Protein AF-A0A368FUB8-F1 (afdb_monomer_lite)

Organism: Ancylostoma caninum (NCBI:txid29170)

Foldseek 3Di:
DPPDDDPDDDDDPDCPDLQVQLLQQLLVCVVVVNDDPVLLVLCVLVADPPDPSNPGRLSVQWDADPVRQIAGPDCDPDSSNSSSVSSSVRRPCCLPPPPADNVDRQWDAPDPDPDPDPDDPDDDPQDDPPDPDRPDDPLVVVFDPVTPDPVRPDHDPCQPVVQVQCPPPVNCVVVVPDPPDDRDGDDD

pLDDT: mean 78.31, std 20.11, range [29.14, 98.0]

Sequence (188 aa):
MSYVNLAGVAIGNGEMSEIQQINSAVSLLYFRGEHGKSDFDALSKCCNSTSPQAYCDFVSYITLDVAGNAWPKVNDNSIAGQCGNLVVQQGFNDVWGTANDVYNTFQDCYSTAPDGTRSRRKRSVDMPPLMNTKPFVDQAKTINYQSTDGNGGFACFNGDATEAYLNLASVRKAIHIPDNFTHWSDCK

Radius of gyration: 24.44 Å; chains: 1; bounding box: 62×35×78 Å

Structure (mmCIF, N/CA/C/O backbone):
data_AF-A0A368FUB8-F1
#
_entry.id   AF-A0A368FUB8-F1
#
loop_
_atom_site.group_PDB
_atom_site.id
_atom_site.type_symbol
_atom_site.label_atom_id
_atom_site.label_alt_id
_atom_site.label_comp_id
_atom_site.label_asym_id
_atom_site.label_entity_id
_atom_site.label_seq_id
_atom_site.pdbx_PDB_ins_code
_atom_site.Cartn_x
_atom_site.Cartn_y
_atom_site.Cartn_z
_atom_site.occupancy
_atom_site.B_iso_or_equiv
_atom_site.auth_seq_id
_atom_site.auth_comp_id
_atom_site.auth_asym_id
_atom_site.auth_atom_id
_atom_site.pdbx_PDB_model_num
ATOM 1 N N . MET A 1 1 ? -42.307 -2.498 -3.760 1.00 49.19 1 MET A N 1
ATOM 2 C CA . MET A 1 1 ? -41.399 -1.945 -2.735 1.00 49.19 1 MET A CA 1
ATOM 3 C C . MET A 1 1 ? -40.001 -1.966 -3.327 1.00 49.19 1 MET A C 1
ATOM 5 O O . MET A 1 1 ? -39.541 -3.039 -3.687 1.00 49.19 1 MET A O 1
ATOM 9 N N . SER A 1 2 ? -39.378 -0.803 -3.535 1.00 63.78 2 SER A N 1
ATOM 10 C CA . SER A 1 2 ? -37.934 -0.754 -3.786 1.00 63.78 2 SER A CA 1
ATOM 11 C C . SER A 1 2 ? -37.266 -0.954 -2.430 1.00 63.78 2 SER A C 1
ATOM 13 O O . SER A 1 2 ? -37.430 -0.115 -1.548 1.00 63.78 2 SER A O 1
ATOM 15 N N . TYR A 1 3 ? -36.640 -2.109 -2.218 1.00 80.81 3 TYR A N 1
ATOM 16 C CA . TYR A 1 3 ? -36.143 -2.514 -0.899 1.00 80.81 3 TYR A CA 1
ATOM 17 C C . TYR A 1 3 ? -34.823 -1.833 -0.503 1.00 80.81 3 TYR A C 1
ATOM 19 O O . TYR A 1 3 ? -34.398 -1.974 0.639 1.00 80.81 3 TYR A O 1
ATOM 27 N N . VAL A 1 4 ? -34.190 -1.068 -1.401 1.00 88.75 4 VAL A N 1
ATOM 28 C CA . VAL A 1 4 ? -32.948 -0.332 -1.119 1.00 88.75 4 VAL A CA 1
ATOM 29 C C . VAL A 1 4 ? -32.963 1.019 -1.840 1.00 88.75 4 VAL A C 1
ATOM 31 O O . VAL A 1 4 ? -33.175 1.080 -3.049 1.00 88.75 4 VAL A O 1
ATOM 34 N N . ASN A 1 5 ? -32.714 2.101 -1.096 1.00 92.62 5 ASN A N 1
ATOM 35 C CA . ASN A 1 5 ? -32.559 3.462 -1.622 1.00 92.62 5 ASN A CA 1
ATOM 36 C C . ASN A 1 5 ? -31.073 3.861 -1.634 1.00 92.62 5 ASN A C 1
ATOM 38 O O . ASN A 1 5 ? -30.621 4.623 -0.779 1.00 92.62 5 ASN A O 1
ATOM 42 N N . LEU A 1 6 ? -30.293 3.277 -2.548 1.00 94.06 6 LEU A N 1
ATOM 43 C CA . LEU A 1 6 ? -28.852 3.526 -2.639 1.00 94.06 6 LEU A CA 1
ATOM 44 C C . LEU A 1 6 ? -28.580 4.934 -3.190 1.00 94.06 6 LEU A C 1
ATOM 46 O O . LEU A 1 6 ? -28.937 5.230 -4.326 1.00 94.06 6 LEU A O 1
ATOM 50 N N . ALA A 1 7 ? -27.911 5.774 -2.396 1.00 95.81 7 ALA A N 1
ATOM 51 C CA . ALA A 1 7 ? -27.561 7.148 -2.769 1.00 95.81 7 ALA A CA 1
ATOM 52 C C . ALA A 1 7 ? -26.090 7.324 -3.197 1.00 95.81 7 ALA A C 1
ATOM 54 O O . ALA A 1 7 ? -25.747 8.340 -3.795 1.00 95.81 7 ALA A O 1
ATOM 55 N N . GLY A 1 8 ? -25.217 6.356 -2.900 1.00 95.75 8 GLY A N 1
ATOM 56 C CA . GLY A 1 8 ? -23.799 6.413 -3.257 1.00 95.75 8 GLY A CA 1
ATOM 57 C C . GLY A 1 8 ? -22.931 5.423 -2.482 1.00 95.75 8 GLY A C 1
ATOM 58 O O . GLY A 1 8 ? -23.421 4.707 -1.608 1.00 95.75 8 GLY A O 1
ATOM 59 N N . VAL A 1 9 ? -21.639 5.402 -2.819 1.00 96.69 9 VAL A N 1
ATOM 60 C CA . VAL A 1 9 ? -20.594 4.588 -2.179 1.00 96.69 9 VAL A CA 1
ATOM 61 C C . VAL A 1 9 ? -19.299 5.397 -2.081 1.00 96.69 9 VAL A C 1
ATOM 63 O O . VAL A 1 9 ? -18.982 6.170 -2.985 1.00 96.69 9 VAL A O 1
ATOM 66 N N . ALA A 1 10 ? -18.561 5.225 -0.986 1.00 95.56 10 ALA A N 1
ATOM 67 C CA . ALA A 1 10 ? -17.238 5.803 -0.781 1.00 95.56 10 ALA A CA 1
ATOM 68 C C . ALA A 1 10 ? -16.258 4.690 -0.401 1.00 95.56 10 ALA A C 1
ATOM 70 O O . ALA A 1 10 ? -16.589 3.826 0.410 1.00 95.56 10 ALA A O 1
ATOM 71 N N . ILE A 1 11 ? -15.067 4.723 -0.995 1.00 93.25 11 ILE A N 1
ATOM 72 C CA . ILE A 1 11 ? -13.993 3.758 -0.758 1.00 93.25 11 ILE A CA 1
ATOM 73 C C . ILE A 1 11 ? -12.738 4.573 -0.439 1.00 93.25 11 ILE A C 1
ATOM 75 O O . ILE A 1 11 ? -12.230 5.288 -1.300 1.00 93.25 11 ILE A O 1
ATOM 79 N N . GLY A 1 12 ? -12.281 4.527 0.812 1.00 89.81 12 GLY A N 1
ATOM 80 C CA . GLY A 1 12 ? -11.049 5.192 1.244 1.00 89.81 12 GLY A CA 1
ATOM 81 C C . GLY A 1 12 ? -9.859 4.258 1.067 1.00 89.81 12 GLY A C 1
ATOM 82 O O . GLY A 1 12 ? -9.939 3.122 1.521 1.00 89.81 12 GLY A O 1
ATOM 83 N N . ASN A 1 13 ? -8.797 4.722 0.398 1.00 85.94 13 ASN A N 1
ATOM 84 C CA . ASN A 1 13 ? -7.559 3.962 0.154 1.00 85.94 13 ASN A CA 1
ATOM 85 C C . ASN A 1 13 ? -7.804 2.504 -0.290 1.00 85.94 13 ASN A C 1
ATOM 87 O O . ASN A 1 13 ? -7.112 1.594 0.152 1.00 85.94 13 ASN A O 1
ATOM 91 N N . GLY A 1 14 ? -8.833 2.275 -1.110 1.00 90.31 14 GLY A N 1
ATOM 92 C CA . GLY A 1 14 ? -9.222 0.927 -1.505 1.00 90.31 14 GLY A CA 1
ATOM 93 C C . GLY A 1 14 ? -8.352 0.367 -2.617 1.00 90.31 14 GLY A C 1
ATOM 94 O O . GLY A 1 14 ? -7.975 1.087 -3.543 1.00 90.31 14 GLY A O 1
ATOM 95 N N . GLU A 1 15 ? -8.134 -0.941 -2.555 1.00 90.50 15 GLU A N 1
ATOM 96 C CA . GLU A 1 15 ? -7.560 -1.727 -3.640 1.00 90.50 15 GLU A CA 1
ATOM 97 C C . GLU A 1 15 ? -8.549 -1.786 -4.816 1.00 90.50 15 GLU A C 1
ATOM 99 O O . GLU A 1 15 ? -9.482 -2.591 -4.832 1.00 90.50 15 GLU A O 1
ATOM 104 N N . MET A 1 16 ? -8.394 -0.883 -5.786 1.00 93.00 16 MET A N 1
ATOM 105 C CA . MET A 1 16 ? -9.252 -0.834 -6.980 1.00 93.00 16 MET A CA 1
ATOM 106 C C . MET A 1 16 ? -8.661 -1.627 -8.150 1.00 93.00 16 MET A C 1
ATOM 108 O O . MET A 1 16 ? -9.394 -2.049 -9.047 1.00 93.00 16 MET A O 1
ATOM 112 N N . SER A 1 17 ? -7.335 -1.770 -8.178 1.00 93.12 17 SER A N 1
ATOM 113 C CA . SER A 1 17 ? -6.584 -2.456 -9.223 1.00 93.12 17 SER A CA 1
ATOM 114 C C . SER A 1 17 ? -5.153 -2.687 -8.750 1.00 93.12 17 SER A C 1
ATOM 116 O O . SER A 1 17 ? -4.336 -1.766 -8.790 1.00 93.12 17 SER A O 1
ATOM 118 N N . GLU A 1 18 ? -4.844 -3.937 -8.412 1.00 92.44 18 GLU A N 1
ATOM 119 C CA . GLU A 1 18 ? -3.529 -4.348 -7.894 1.00 92.44 18 GLU A CA 1
ATOM 120 C C . GLU A 1 18 ? -2.403 -3.994 -8.873 1.00 92.44 18 GLU A C 1
ATOM 122 O O . GLU A 1 18 ? -1.334 -3.510 -8.516 1.00 92.44 18 GLU A O 1
ATOM 127 N N . ILE A 1 19 ? -2.687 -4.137 -10.167 1.00 92.56 19 ILE A N 1
ATOM 128 C CA . ILE A 1 19 ? -1.783 -3.733 -11.239 1.00 92.56 19 ILE A CA 1
ATOM 129 C C . ILE A 1 19 ? -1.480 -2.228 -11.150 1.00 92.56 19 ILE A C 1
ATOM 131 O O . ILE A 1 19 ? -0.322 -1.819 -11.199 1.00 92.56 19 ILE A O 1
ATOM 135 N N . GLN A 1 20 ? -2.499 -1.378 -11.006 1.00 93.31 20 GLN A N 1
ATOM 136 C CA . GLN A 1 20 ? -2.275 0.068 -10.902 1.00 93.31 20 GLN A CA 1
ATOM 137 C C . GLN A 1 20 ? -1.599 0.451 -9.585 1.00 93.31 20 GLN A C 1
ATOM 139 O O . GLN A 1 20 ? -0.762 1.357 -9.595 1.00 93.31 20 GLN A O 1
ATOM 144 N N . GLN A 1 21 ? -1.900 -0.257 -8.493 1.00 93.56 21 GLN A N 1
ATOM 145 C CA . GLN A 1 21 ? -1.201 -0.107 -7.223 1.00 93.56 21 GLN A CA 1
ATOM 146 C C . GLN A 1 21 ? 0.300 -0.336 -7.404 1.00 93.56 21 GLN A C 1
ATOM 148 O O . GLN A 1 21 ? 1.077 0.591 -7.168 1.00 93.56 21 GLN A O 1
ATOM 153 N N . ILE A 1 22 ? 0.700 -1.491 -7.944 1.00 94.81 22 ILE A N 1
ATOM 154 C CA . ILE A 1 22 ? 2.109 -1.835 -8.181 1.00 94.81 22 ILE A CA 1
ATOM 155 C C . ILE A 1 22 ? 2.786 -0.821 -9.109 1.00 94.81 22 ILE A C 1
ATOM 157 O O . ILE A 1 22 ? 3.893 -0.360 -8.827 1.00 94.81 22 ILE A O 1
ATOM 161 N N . ASN A 1 23 ? 2.121 -0.421 -10.200 1.00 94.12 23 ASN A N 1
ATOM 162 C CA . ASN A 1 23 ? 2.687 0.560 -11.129 1.00 94.12 23 ASN A CA 1
ATOM 163 C C . ASN A 1 23 ? 2.980 1.901 -10.441 1.00 94.12 23 ASN A C 1
ATOM 165 O O . ASN A 1 23 ? 4.017 2.523 -10.672 1.00 94.12 23 ASN A O 1
ATOM 169 N N . SER A 1 24 ? 2.046 2.355 -9.602 1.00 93.12 24 SER A N 1
ATOM 170 C CA . SER A 1 24 ? 2.165 3.623 -8.883 1.00 93.12 24 SER A CA 1
ATOM 171 C C . SER A 1 24 ? 3.196 3.559 -7.753 1.00 93.12 24 SER A C 1
ATOM 173 O O . SER A 1 24 ? 3.918 4.537 -7.542 1.00 93.12 24 SER A O 1
ATOM 175 N N . ALA A 1 25 ? 3.322 2.407 -7.086 1.00 92.88 25 ALA A N 1
ATOM 176 C CA . ALA A 1 25 ? 4.222 2.191 -5.961 1.00 92.88 25 ALA A CA 1
ATOM 177 C C . ALA A 1 25 ? 5.692 2.428 -6.333 1.00 92.88 25 ALA A C 1
ATOM 179 O O . ALA A 1 25 ? 6.406 3.098 -5.592 1.00 92.88 25 ALA A O 1
ATOM 180 N N . VAL A 1 26 ? 6.114 1.995 -7.526 1.00 93.69 26 VAL A N 1
ATOM 181 C CA . VAL A 1 26 ? 7.475 2.221 -8.049 1.00 93.69 26 VAL A CA 1
ATOM 182 C C . VAL A 1 26 ? 7.889 3.694 -7.958 1.00 93.69 26 VAL A C 1
ATOM 184 O O . VAL A 1 26 ? 8.953 4.030 -7.437 1.00 93.69 26 VAL A O 1
ATOM 187 N N . SER A 1 27 ? 7.039 4.593 -8.458 1.00 92.38 27 SER A N 1
ATOM 188 C CA . SER A 1 27 ? 7.320 6.031 -8.418 1.00 92.38 27 SER A CA 1
ATOM 189 C C . SER A 1 27 ? 7.078 6.610 -7.028 1.00 92.38 27 SER A C 1
ATOM 191 O O . SER A 1 27 ? 7.825 7.482 -6.588 1.00 92.38 27 SER A O 1
ATOM 193 N N . LEU A 1 28 ? 6.048 6.129 -6.328 1.00 90.88 28 LEU A N 1
ATOM 194 C CA . LEU A 1 28 ? 5.695 6.585 -4.989 1.00 90.88 28 LEU A CA 1
ATOM 195 C C . LEU A 1 28 ? 6.862 6.421 -4.011 1.00 90.88 28 LEU A C 1
ATOM 197 O O . LEU A 1 28 ? 7.207 7.380 -3.324 1.00 90.88 28 LEU A O 1
ATOM 201 N N . LEU A 1 29 ? 7.482 5.240 -3.980 1.00 88.06 29 LEU A N 1
ATOM 202 C CA . LEU A 1 29 ? 8.599 4.934 -3.090 1.00 88.06 29 LEU A CA 1
ATOM 203 C C . LEU A 1 29 ? 9.831 5.787 -3.414 1.00 88.06 29 LEU A C 1
ATOM 205 O O . LEU A 1 29 ? 10.437 6.352 -2.507 1.00 88.06 29 LEU A O 1
ATOM 209 N N . TYR A 1 30 ? 10.154 5.995 -4.695 1.00 91.00 30 TYR A N 1
ATOM 210 C CA . TYR A 1 30 ? 11.239 6.903 -5.082 1.00 91.00 30 TYR A CA 1
ATOM 211 C C . TYR A 1 30 ? 10.979 8.352 -4.637 1.00 91.00 30 TYR A C 1
ATOM 213 O O . TYR A 1 30 ? 11.828 8.973 -4.000 1.00 91.00 30 TYR A O 1
ATOM 221 N N . PHE A 1 31 ? 9.794 8.905 -4.918 1.00 89.38 31 PHE A N 1
ATOM 222 C CA . PHE A 1 31 ? 9.487 10.299 -4.571 1.00 89.38 31 PHE A CA 1
ATOM 223 C C . PHE A 1 31 ? 9.256 10.530 -3.073 1.00 89.38 31 PHE A C 1
ATOM 225 O O . PHE A 1 31 ? 9.320 11.675 -2.625 1.00 89.38 31 PHE A O 1
ATOM 232 N N . ARG A 1 32 ? 9.022 9.468 -2.295 1.00 84.12 32 ARG A N 1
ATOM 233 C CA . ARG A 1 32 ? 9.018 9.505 -0.824 1.00 84.12 32 ARG A CA 1
ATOM 234 C C . ARG A 1 32 ? 10.407 9.334 -0.208 1.00 84.12 32 ARG A C 1
ATOM 236 O O . ARG A 1 32 ? 10.552 9.566 0.985 1.00 84.12 32 ARG A O 1
ATOM 243 N N . GLY A 1 33 ? 11.423 9.024 -1.014 1.00 81.44 33 GLY A N 1
ATOM 244 C CA . GLY A 1 33 ? 12.798 8.839 -0.553 1.00 81.44 33 GLY A CA 1
ATOM 245 C C . GLY A 1 33 ? 13.105 7.432 -0.043 1.00 81.44 33 GLY A C 1
ATOM 246 O O . GLY A 1 33 ? 14.169 7.239 0.535 1.00 81.44 33 GLY A O 1
ATOM 247 N N . GLU A 1 34 ? 12.217 6.465 -0.283 1.00 83.00 34 GLU A N 1
ATOM 248 C CA . GLU A 1 34 ? 12.429 5.064 0.094 1.00 83.00 34 GLU A CA 1
ATOM 249 C C . GLU A 1 34 ? 13.407 4.359 -0.838 1.00 83.00 34 GLU A C 1
ATOM 251 O O . GLU A 1 34 ? 14.226 3.555 -0.401 1.00 83.00 34 GLU A O 1
ATOM 256 N N . HIS A 1 35 ? 13.363 4.702 -2.126 1.00 85.56 35 HIS A N 1
ATOM 257 C CA . HIS A 1 35 ? 14.326 4.225 -3.114 1.00 85.56 35 HIS A CA 1
ATOM 258 C C . HIS A 1 35 ? 15.288 5.329 -3.520 1.00 85.56 35 HIS A C 1
ATOM 260 O O . HIS A 1 35 ? 14.908 6.487 -3.716 1.00 85.56 35 HIS A O 1
ATOM 266 N N . GLY A 1 36 ? 16.554 4.953 -3.693 1.00 85.88 36 GLY A N 1
ATOM 267 C CA . GLY A 1 36 ? 17.579 5.857 -4.174 1.00 85.88 36 GLY A CA 1
ATOM 268 C C . GLY A 1 36 ? 17.448 6.126 -5.670 1.00 85.88 36 GLY A C 1
ATOM 269 O O . GLY A 1 36 ? 16.794 5.404 -6.425 1.00 85.88 36 GLY A O 1
ATOM 270 N N . LYS A 1 37 ? 18.166 7.151 -6.140 1.00 89.69 37 LYS A N 1
ATOM 271 C CA . LYS A 1 37 ? 18.261 7.447 -7.575 1.00 89.69 37 LYS A CA 1
ATOM 272 C C . LYS A 1 37 ? 18.778 6.253 -8.385 1.00 89.69 37 LYS A C 1
ATOM 274 O O . LYS A 1 37 ? 18.303 6.045 -9.492 1.00 89.69 37 LYS A O 1
ATOM 279 N N . SER A 1 38 ? 19.722 5.476 -7.853 1.00 93.94 38 SER A N 1
ATOM 280 C CA . SER A 1 38 ? 20.243 4.279 -8.527 1.00 93.94 38 SER A CA 1
ATOM 281 C C . SER A 1 38 ? 19.172 3.213 -8.746 1.00 93.94 38 SER A C 1
ATOM 283 O O . SER A 1 38 ? 19.137 2.603 -9.812 1.00 93.94 38 SER A O 1
ATOM 285 N N . ASP A 1 39 ? 18.295 3.015 -7.761 1.00 91.31 39 ASP A N 1
ATOM 286 C CA . ASP A 1 39 ? 17.249 1.991 -7.803 1.00 91.31 39 ASP A CA 1
ATOM 287 C C . ASP A 1 39 ? 16.171 2.386 -8.809 1.00 91.31 39 ASP A C 1
ATOM 289 O O . ASP A 1 39 ? 15.755 1.572 -9.637 1.00 91.31 39 ASP A O 1
ATOM 293 N N . PHE A 1 40 ? 15.802 3.670 -8.809 1.00 92.56 40 PHE A N 1
ATOM 294 C CA . PHE A 1 40 ? 14.893 4.217 -9.803 1.00 92.56 40 PHE A CA 1
ATOM 295 C C . PHE A 1 40 ? 15.525 4.184 -11.201 1.00 92.56 40 PHE A C 1
ATOM 297 O O . PHE A 1 40 ? 14.933 3.640 -12.127 1.00 92.56 40 PHE A O 1
ATOM 304 N N . ASP A 1 41 ? 16.757 4.660 -11.389 1.00 93.56 41 ASP A N 1
ATOM 305 C CA . ASP A 1 41 ? 17.425 4.653 -12.698 1.00 93.56 41 ASP A CA 1
ATOM 306 C C . ASP A 1 41 ? 17.609 3.227 -13.261 1.00 93.56 41 ASP A C 1
ATOM 308 O O . ASP A 1 41 ? 17.634 3.052 -14.482 1.00 93.56 41 ASP A O 1
ATOM 312 N N . ALA A 1 42 ? 17.674 2.187 -12.420 1.00 94.00 42 ALA A N 1
ATOM 313 C CA . ALA A 1 42 ? 17.732 0.793 -12.872 1.00 94.00 42 ALA A CA 1
ATOM 314 C C . ALA A 1 42 ? 16.487 0.361 -13.673 1.00 94.00 42 ALA A C 1
ATOM 316 O O . ALA A 1 42 ? 16.586 -0.526 -14.527 1.00 94.00 42 ALA A O 1
ATOM 317 N N . LEU A 1 43 ? 15.339 1.009 -13.443 1.00 94.12 43 LEU A N 1
ATOM 318 C CA . LEU A 1 43 ? 14.088 0.805 -14.180 1.00 94.12 43 LEU A CA 1
ATOM 319 C C . LEU A 1 43 ? 14.014 1.603 -15.490 1.00 94.12 43 LEU A C 1
ATOM 321 O O . LEU A 1 43 ? 13.108 1.366 -16.288 1.00 94.12 43 LEU A O 1
ATOM 325 N N . SER A 1 44 ? 14.965 2.500 -15.772 1.00 91.94 44 SER A N 1
ATOM 326 C CA . SER A 1 44 ? 14.959 3.308 -17.005 1.00 91.94 44 SER A CA 1
ATOM 327 C C . SER A 1 44 ? 14.949 2.450 -18.273 1.00 91.94 44 SER A C 1
ATOM 329 O O . SER A 1 44 ? 14.218 2.742 -19.217 1.00 91.94 44 SER A O 1
ATOM 331 N N . LYS A 1 45 ? 15.674 1.323 -18.263 1.00 91.19 45 LYS A N 1
ATOM 332 C CA . LYS A 1 45 ? 15.695 0.328 -19.353 1.00 91.19 45 LYS A CA 1
ATOM 333 C C . LYS A 1 45 ? 14.349 -0.367 -19.587 1.00 91.19 45 LYS A C 1
ATOM 335 O O . LYS A 1 45 ? 14.159 -0.985 -20.629 1.00 91.19 45 LYS A O 1
ATOM 340 N N . CYS A 1 46 ? 13.448 -0.299 -18.610 1.00 92.44 46 CYS A N 1
ATOM 341 C CA . CYS A 1 46 ? 12.116 -0.895 -18.651 1.00 92.44 46 CYS A CA 1
ATOM 342 C C . CYS A 1 46 ? 11.074 0.061 -19.220 1.00 92.44 46 CYS A C 1
ATOM 344 O O . CYS A 1 46 ? 9.941 -0.348 -19.468 1.00 92.44 46 CYS A O 1
ATOM 346 N N . CYS A 1 47 ? 11.451 1.319 -19.446 1.00 90.44 47 CYS A N 1
ATOM 347 C CA . CYS A 1 47 ? 10.561 2.341 -19.944 1.00 90.44 47 CYS A CA 1
ATOM 348 C C . CYS A 1 47 ? 10.932 2.813 -21.350 1.00 90.44 47 CYS A C 1
ATOM 350 O O . CYS A 1 47 ? 12.098 2.952 -21.711 1.00 90.44 47 CYS A O 1
ATOM 352 N N . ASN A 1 48 ? 9.906 3.114 -22.143 1.00 83.62 48 ASN A N 1
ATOM 353 C CA . ASN A 1 48 ? 10.068 3.815 -23.405 1.00 83.62 48 ASN A CA 1
ATOM 354 C C . ASN A 1 48 ? 10.411 5.298 -23.152 1.00 83.62 48 ASN A C 1
ATOM 356 O O . ASN A 1 48 ? 9.724 5.981 -22.397 1.00 83.62 48 ASN A O 1
ATOM 360 N N . SER A 1 49 ? 11.415 5.826 -23.854 1.00 74.50 49 SER A N 1
ATOM 361 C CA . SER A 1 49 ? 11.892 7.215 -23.754 1.00 74.50 49 SER A CA 1
ATOM 362 C C . SER A 1 49 ? 10.882 8.294 -24.174 1.00 74.50 49 SER A C 1
ATOM 364 O O . SER A 1 49 ? 11.178 9.483 -24.074 1.00 74.50 49 SER A O 1
ATOM 366 N N . THR A 1 50 ? 9.691 7.911 -24.639 1.00 82.12 50 THR A N 1
ATOM 367 C CA . THR A 1 50 ? 8.649 8.850 -25.091 1.00 82.12 50 THR A CA 1
ATOM 368 C C . THR A 1 50 ? 7.901 9.521 -23.925 1.00 82.12 50 THR A C 1
ATOM 370 O O . THR A 1 50 ? 7.143 10.466 -24.135 1.00 82.12 50 THR A O 1
ATOM 373 N N . SER A 1 51 ? 8.077 9.060 -22.683 1.00 80.94 51 SER A N 1
ATOM 374 C CA . SER A 1 51 ? 7.439 9.647 -21.495 1.00 80.94 51 SER A CA 1
ATOM 375 C C . SER A 1 51 ? 8.399 9.688 -20.304 1.00 80.94 51 SER A C 1
ATOM 377 O O . SER A 1 51 ? 9.322 8.874 -20.241 1.00 80.94 51 SER A O 1
ATOM 379 N N . PRO A 1 52 ? 8.222 10.630 -19.354 1.00 88.25 52 PRO A N 1
ATOM 380 C CA . PRO A 1 52 ? 9.026 10.642 -18.138 1.00 88.25 52 PRO A CA 1
ATOM 381 C C . PRO A 1 52 ? 8.880 9.324 -17.380 1.00 88.25 52 PRO A C 1
ATOM 383 O O . PRO A 1 52 ? 7.785 8.765 -17.328 1.00 88.25 52 PRO A O 1
ATOM 386 N N . GLN A 1 53 ? 9.962 8.880 -16.733 1.00 89.56 53 GLN A N 1
ATOM 387 C CA . GLN A 1 53 ? 10.002 7.566 -16.091 1.00 89.56 53 GLN A CA 1
ATOM 388 C C . GLN A 1 53 ? 8.874 7.342 -15.059 1.00 89.56 53 GLN A C 1
ATOM 390 O O . GLN A 1 53 ? 8.377 6.235 -14.879 1.00 89.56 53 GLN A O 1
ATOM 395 N N . ALA A 1 54 ? 8.433 8.421 -14.410 1.00 87.81 54 ALA A N 1
ATOM 396 C CA . ALA A 1 54 ? 7.347 8.401 -13.433 1.00 87.81 54 ALA A CA 1
ATOM 397 C C . ALA A 1 54 ? 5.982 7.957 -14.002 1.00 87.81 54 ALA A C 1
ATOM 399 O O . ALA A 1 54 ? 5.089 7.605 -13.238 1.00 87.81 54 ALA A O 1
ATOM 400 N N . TYR A 1 55 ? 5.809 7.990 -15.326 1.00 87.38 55 TYR A N 1
ATOM 401 C CA . TYR A 1 55 ? 4.554 7.666 -16.013 1.00 87.38 55 TYR A CA 1
ATOM 402 C C . TYR A 1 55 ? 4.642 6.388 -16.852 1.00 87.38 55 TYR A C 1
ATOM 404 O O . TYR A 1 55 ? 3.778 6.140 -17.693 1.00 87.38 55 TYR A O 1
ATOM 412 N N . CYS A 1 56 ? 5.695 5.594 -16.673 1.00 90.19 56 CYS A N 1
ATOM 413 C CA . CYS A 1 56 ? 5.861 4.367 -17.436 1.00 90.19 56 CYS A CA 1
ATOM 414 C C . CYS A 1 56 ? 4.851 3.303 -17.026 1.00 90.19 56 CYS A C 1
ATOM 416 O O . CYS A 1 56 ? 4.407 3.225 -15.881 1.00 90.19 56 CYS A O 1
ATOM 418 N N . ASP A 1 57 ? 4.532 2.450 -17.991 1.00 91.50 57 ASP A N 1
ATOM 419 C CA . ASP A 1 57 ? 3.811 1.211 -17.754 1.00 91.50 57 ASP A CA 1
ATOM 420 C C . ASP A 1 57 ? 4.815 0.102 -17.399 1.00 91.50 57 ASP A C 1
ATOM 422 O O . ASP A 1 57 ? 5.365 -0.589 -18.266 1.00 91.50 57 ASP A O 1
ATOM 426 N N . PHE A 1 58 ? 5.067 -0.053 -16.101 1.00 91.62 58 PHE A N 1
ATOM 427 C CA . PHE A 1 58 ? 5.915 -1.106 -15.551 1.00 91.62 58 PHE A CA 1
ATOM 428 C C . PHE A 1 58 ? 5.194 -2.452 -15.443 1.00 91.62 58 PHE A C 1
ATOM 430 O O . PHE A 1 58 ? 5.832 -3.504 -15.359 1.00 91.62 58 PHE A O 1
ATOM 437 N N . VAL A 1 59 ? 3.863 -2.454 -15.478 1.00 89.56 59 VAL A N 1
ATOM 438 C CA . VAL A 1 59 ? 3.071 -3.666 -15.244 1.00 89.56 59 VAL A CA 1
ATOM 439 C C . VAL A 1 59 ? 3.034 -4.598 -16.444 1.00 89.56 59 VAL A C 1
ATOM 441 O O . VAL A 1 59 ? 2.731 -5.786 -16.318 1.00 89.56 59 VAL A O 1
ATOM 444 N N . SER A 1 60 ? 3.429 -4.100 -17.613 1.00 92.06 60 SER A N 1
ATOM 445 C CA . SER A 1 60 ? 3.661 -4.920 -18.799 1.00 92.06 60 SER A CA 1
ATOM 446 C C . SER A 1 60 ? 4.604 -6.115 -18.548 1.00 92.06 60 SER A C 1
ATOM 448 O O . SER A 1 60 ? 4.453 -7.136 -19.227 1.00 92.06 60 SER 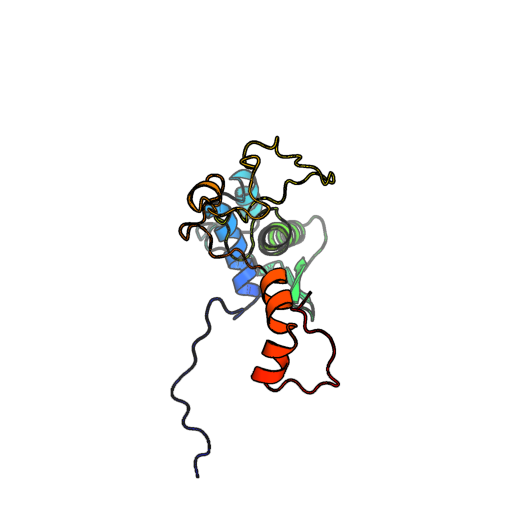A O 1
ATOM 450 N N . TYR A 1 61 ? 5.482 -6.056 -17.537 1.00 95.25 61 TYR A N 1
ATOM 451 C CA . TYR A 1 61 ? 6.458 -7.103 -17.203 1.00 95.25 61 TYR A CA 1
ATOM 452 C C . TYR A 1 61 ? 6.025 -8.101 -16.115 1.00 95.25 61 TYR A C 1
ATOM 454 O O . TYR A 1 61 ? 6.746 -9.074 -15.880 1.00 95.25 61 TYR A O 1
ATOM 462 N N . ILE A 1 62 ? 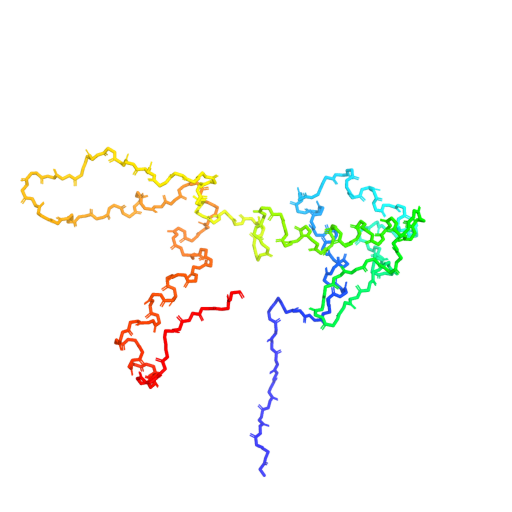4.872 -7.907 -15.467 1.00 96.19 62 ILE A N 1
ATOM 463 C CA . ILE A 1 62 ? 4.444 -8.721 -14.314 1.00 96.19 62 ILE A CA 1
ATOM 464 C C . ILE A 1 62 ? 3.086 -9.392 -14.536 1.00 96.19 62 ILE A C 1
ATOM 466 O O . ILE A 1 62 ? 2.256 -8.925 -15.313 1.00 96.19 62 ILE A O 1
ATOM 470 N N . THR A 1 63 ? 2.846 -10.493 -13.839 1.00 96.06 63 THR A N 1
ATOM 471 C CA . THR A 1 63 ? 1.540 -11.142 -13.712 1.00 96.06 63 THR A CA 1
ATOM 472 C C . THR A 1 63 ? 1.163 -11.227 -12.244 1.00 96.06 63 THR A C 1
ATOM 474 O O . THR A 1 63 ? 2.039 -11.241 -11.384 1.00 96.06 63 THR A O 1
ATOM 477 N N . LEU A 1 64 ? -0.132 -11.313 -11.969 1.00 95.56 64 LEU A N 1
ATOM 478 C CA . LEU A 1 64 ? -0.640 -11.593 -10.634 1.00 95.56 64 LEU A CA 1
ATOM 479 C C . LEU A 1 64 ? -1.075 -13.053 -10.557 1.00 95.56 64 LEU A C 1
ATOM 481 O O . LEU A 1 64 ? -1.609 -13.589 -11.534 1.00 95.56 64 LEU A O 1
ATOM 485 N N . ASP A 1 65 ? -0.824 -13.697 -9.424 1.00 94.44 65 ASP A N 1
ATOM 486 C CA . ASP A 1 65 ? -1.417 -14.999 -9.130 1.00 94.44 65 ASP A CA 1
ATOM 487 C C . ASP A 1 65 ? -2.854 -14.858 -8.595 1.00 94.44 65 ASP A C 1
ATOM 489 O O . ASP A 1 65 ? -3.412 -13.765 -8.490 1.00 94.44 65 ASP A O 1
ATOM 493 N N . VAL A 1 66 ? -3.485 -15.987 -8.267 1.00 92.88 66 VAL A N 1
ATOM 494 C CA . VAL A 1 66 ? -4.867 -16.019 -7.754 1.00 92.88 66 VAL A CA 1
ATOM 495 C C . VAL A 1 66 ? -5.037 -15.348 -6.388 1.00 92.88 66 VAL A C 1
ATOM 497 O O . VAL A 1 66 ? -6.164 -15.038 -6.013 1.00 92.88 66 VAL A O 1
ATOM 500 N N . ALA A 1 67 ? -3.947 -15.153 -5.647 1.00 90.19 67 ALA A N 1
ATOM 501 C CA . ALA A 1 67 ? -3.926 -14.466 -4.363 1.00 90.19 67 ALA A CA 1
ATOM 502 C C . ALA A 1 67 ? -3.539 -12.982 -4.504 1.00 90.19 67 ALA A C 1
ATOM 504 O O . ALA A 1 67 ? -3.515 -12.276 -3.502 1.00 90.19 67 ALA A O 1
ATOM 505 N N . GLY A 1 68 ? -3.267 -12.506 -5.725 1.00 89.06 68 GLY A N 1
ATOM 506 C CA . GLY A 1 68 ? -2.863 -11.129 -5.992 1.00 89.06 68 GLY A CA 1
ATOM 507 C C . GLY A 1 68 ? -1.360 -10.878 -5.868 1.00 89.06 68 GLY A C 1
ATOM 508 O O . GLY A 1 68 ? -0.941 -9.737 -6.017 1.00 89.06 68 GLY A O 1
ATOM 509 N N . ASN A 1 69 ? -0.525 -11.904 -5.652 1.00 93.38 69 ASN A N 1
ATOM 510 C CA . ASN A 1 69 ? 0.919 -11.679 -5.557 1.00 93.38 69 ASN A CA 1
ATOM 511 C C . ASN A 1 69 ? 1.527 -11.415 -6.933 1.00 93.38 69 ASN A C 1
ATOM 513 O O . ASN A 1 69 ? 1.202 -12.095 -7.914 1.00 93.38 69 ASN A O 1
ATOM 517 N N . ALA A 1 70 ? 2.460 -10.467 -6.981 1.00 95.50 70 ALA A N 1
ATOM 518 C CA . ALA A 1 70 ? 3.155 -10.090 -8.199 1.00 95.50 70 ALA A CA 1
ATOM 519 C C . ALA A 1 70 ? 4.311 -11.042 -8.535 1.00 95.50 70 ALA A C 1
ATOM 521 O O . ALA A 1 70 ? 5.184 -11.313 -7.713 1.00 95.50 70 ALA A O 1
ATOM 522 N N . TRP A 1 71 ? 4.359 -11.485 -9.790 1.00 96.50 71 TRP A N 1
ATOM 523 C CA . TRP A 1 71 ? 5.412 -12.341 -10.330 1.00 96.50 71 TRP A CA 1
ATOM 524 C C . TRP A 1 71 ? 5.934 -11.797 -11.663 1.00 96.50 71 TRP A C 1
ATOM 526 O O . TRP A 1 71 ? 5.146 -11.289 -12.466 1.00 96.50 71 TRP A O 1
ATOM 536 N N . PRO A 1 72 ? 7.236 -11.931 -11.972 1.00 96.81 72 PRO A N 1
ATOM 537 C CA . PRO A 1 72 ? 7.742 -11.623 -13.305 1.00 96.81 72 PRO A CA 1
ATOM 538 C C . PRO A 1 72 ? 7.058 -12.518 -14.348 1.00 96.81 72 PRO A C 1
ATOM 540 O O . PRO A 1 72 ? 6.984 -13.733 -14.165 1.00 96.81 72 PRO A O 1
ATOM 543 N N . LYS A 1 73 ? 6.600 -11.956 -15.476 1.00 95.75 73 LYS A N 1
ATOM 544 C CA . LYS A 1 73 ? 6.052 -12.765 -16.589 1.00 95.75 73 LYS A CA 1
ATOM 545 C C . LYS A 1 73 ? 7.085 -13.723 -17.175 1.00 95.75 73 LYS A C 1
ATOM 547 O O . LYS A 1 73 ? 6.737 -14.788 -17.675 1.00 95.75 73 LYS A O 1
ATOM 552 N N . VAL A 1 74 ? 8.347 -13.305 -17.157 1.00 96.06 74 VAL A N 1
ATOM 553 C CA . VAL A 1 74 ? 9.497 -14.068 -17.635 1.00 96.06 74 VAL A CA 1
ATOM 554 C C . VAL A 1 74 ? 10.556 -14.033 -16.543 1.00 96.06 74 VAL A C 1
ATOM 556 O O . VAL A 1 74 ? 10.805 -12.978 -15.966 1.00 96.06 74 VAL A O 1
ATOM 559 N N . ASN A 1 75 ? 11.178 -15.176 -16.264 1.00 90.88 75 ASN A N 1
ATOM 560 C CA . ASN A 1 75 ? 12.239 -15.294 -15.268 1.00 90.88 75 ASN A CA 1
ATOM 561 C C . ASN A 1 75 ? 13.536 -15.780 -15.929 1.00 90.88 75 ASN A C 1
ATOM 563 O O . ASN A 1 75 ? 13.938 -16.934 -15.791 1.00 90.88 75 ASN A O 1
ATOM 567 N N . ASP A 1 76 ? 14.140 -14.899 -16.725 1.00 94.12 76 ASP A N 1
ATOM 568 C CA . ASP A 1 76 ? 15.394 -15.126 -17.437 1.00 94.12 76 ASP A CA 1
ATOM 569 C C . ASP A 1 76 ? 16.276 -13.861 -17.426 1.00 94.12 76 ASP A C 1
ATOM 571 O O . ASP A 1 76 ? 15.943 -12.841 -16.819 1.00 94.12 76 ASP A O 1
ATOM 575 N N . ASN A 1 77 ? 17.415 -13.918 -18.120 1.00 93.50 77 ASN A N 1
ATOM 576 C CA . ASN A 1 77 ? 18.359 -12.801 -18.204 1.00 93.50 77 ASN A CA 1
ATOM 577 C C . ASN A 1 77 ? 17.988 -11.743 -19.263 1.00 93.50 77 ASN A C 1
ATOM 579 O O . ASN A 1 77 ? 18.785 -10.833 -19.503 1.00 93.50 77 ASN A O 1
ATOM 583 N N . SER A 1 78 ? 16.824 -11.843 -19.916 1.00 95.88 78 SER A N 1
ATOM 584 C CA . SER A 1 78 ? 16.376 -10.850 -20.899 1.00 95.88 78 SER A CA 1
ATOM 585 C C . SER A 1 78 ? 16.054 -9.508 -20.233 1.00 95.88 78 SER A C 1
ATOM 587 O O . SER A 1 78 ? 15.864 -9.423 -19.020 1.00 95.88 78 SER A O 1
ATOM 589 N N . ILE A 1 79 ? 15.941 -8.439 -21.029 1.00 93.56 79 ILE A N 1
ATOM 590 C CA . ILE A 1 79 ? 15.474 -7.139 -20.517 1.00 93.56 79 ILE A CA 1
ATOM 591 C C . ILE A 1 79 ? 14.092 -7.295 -19.870 1.00 93.56 79 ILE A C 1
ATOM 593 O O . ILE A 1 79 ? 13.872 -6.769 -18.786 1.00 93.56 79 ILE A O 1
ATOM 597 N N . ALA A 1 80 ? 13.19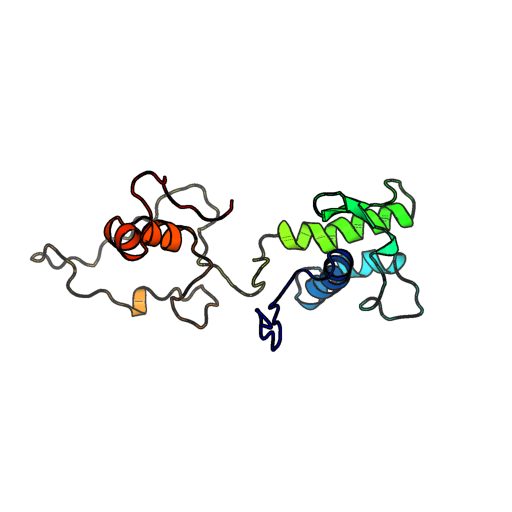5 -8.079 -20.478 1.00 94.44 80 ALA A N 1
ATOM 598 C CA . ALA A 1 80 ? 11.860 -8.317 -19.939 1.00 94.44 80 ALA A CA 1
ATOM 599 C C . ALA A 1 80 ? 11.897 -9.031 -18.577 1.00 94.44 80 ALA A C 1
ATOM 601 O O . ALA A 1 80 ? 11.189 -8.615 -17.662 1.00 94.44 80 ALA A O 1
ATOM 602 N N . GLY A 1 81 ? 12.752 -10.048 -18.418 1.00 96.12 81 GLY A N 1
ATOM 603 C CA . GLY A 1 81 ? 12.928 -10.747 -17.143 1.00 96.12 81 GLY A CA 1
ATOM 604 C C . GLY A 1 81 ? 13.551 -9.864 -16.063 1.00 96.12 81 GLY A C 1
ATOM 605 O O . GLY A 1 81 ? 13.074 -9.819 -14.930 1.00 96.12 81 GLY A O 1
ATOM 606 N N . GLN A 1 82 ? 14.565 -9.072 -16.417 1.00 96.06 82 GLN A N 1
ATOM 607 C CA . GLN A 1 82 ? 15.166 -8.099 -15.500 1.00 96.06 82 GLN A CA 1
ATOM 608 C C . GLN A 1 82 ? 14.153 -7.037 -15.052 1.00 96.06 82 GLN A C 1
ATOM 610 O O . GLN A 1 82 ? 14.115 -6.686 -13.876 1.00 96.06 82 GLN A O 1
ATOM 615 N N . CYS A 1 83 ? 13.328 -6.540 -15.973 1.00 95.94 83 CYS A N 1
ATOM 616 C CA . CYS A 1 83 ? 12.286 -5.567 -15.670 1.00 95.94 83 CYS A CA 1
ATOM 617 C C . CYS A 1 83 ? 11.188 -6.156 -14.790 1.00 95.94 83 CYS A C 1
ATOM 619 O O . CYS A 1 83 ? 10.828 -5.534 -13.799 1.00 95.94 83 CYS A O 1
ATOM 621 N N . GLY A 1 84 ? 10.722 -7.375 -15.072 1.00 96.75 84 GLY A N 1
ATOM 622 C CA . GLY A 1 84 ? 9.746 -8.050 -14.217 1.00 96.75 84 GLY A CA 1
ATOM 623 C C . GLY A 1 84 ? 10.250 -8.209 -12.782 1.00 96.75 84 GLY A C 1
ATOM 624 O O . GLY A 1 84 ? 9.531 -7.882 -11.845 1.00 96.75 84 GLY A O 1
ATOM 625 N N . ASN A 1 85 ? 11.510 -8.617 -12.606 1.00 96.88 85 ASN A N 1
ATOM 626 C CA . ASN A 1 85 ? 12.123 -8.738 -11.281 1.00 96.88 85 ASN A CA 1
ATOM 627 C C . ASN A 1 85 ? 12.231 -7.391 -10.548 1.00 96.88 85 ASN A C 1
ATOM 629 O O . ASN A 1 85 ? 11.883 -7.310 -9.373 1.00 96.88 85 ASN A O 1
ATOM 633 N N . LEU A 1 86 ? 12.676 -6.329 -11.230 1.00 96.06 86 LEU A N 1
ATOM 634 C CA . LEU A 1 86 ? 12.777 -4.996 -10.625 1.00 96.06 86 LEU A CA 1
ATOM 635 C C . LEU A 1 86 ? 11.410 -4.441 -10.217 1.00 96.06 86 LEU A C 1
ATOM 637 O O . LEU A 1 86 ? 11.297 -3.847 -9.152 1.00 96.06 86 LEU A O 1
ATOM 641 N N . VAL A 1 87 ? 10.381 -4.641 -11.041 1.00 95.88 87 VAL A N 1
ATOM 642 C CA . VAL A 1 87 ? 9.026 -4.140 -10.769 1.00 95.88 87 VAL A CA 1
ATOM 643 C C . VAL A 1 87 ? 8.367 -4.910 -9.632 1.00 95.88 87 VAL A C 1
ATOM 645 O O . VAL A 1 87 ? 7.742 -4.291 -8.781 1.00 95.88 87 VAL A O 1
ATOM 648 N N . VAL A 1 88 ? 8.535 -6.234 -9.566 1.00 96.50 88 VAL A N 1
ATOM 649 C CA . VAL A 1 88 ? 8.053 -7.022 -8.419 1.00 96.50 88 VAL A CA 1
ATOM 650 C C . VAL A 1 88 ? 8.770 -6.604 -7.142 1.00 96.50 88 VAL A C 1
ATOM 652 O O . VAL A 1 88 ? 8.121 -6.402 -6.121 1.00 96.50 88 VAL A O 1
ATOM 655 N N . GLN A 1 89 ? 10.091 -6.421 -7.192 1.00 94.44 89 GLN A N 1
ATOM 656 C CA . GLN A 1 89 ? 10.829 -5.995 -6.012 1.00 94.44 89 GLN A CA 1
ATOM 657 C C . GLN A 1 89 ? 10.372 -4.606 -5.552 1.00 94.44 89 GLN A C 1
ATOM 659 O O . GLN A 1 89 ? 9.839 -4.470 -4.457 1.00 94.44 89 GLN A O 1
ATOM 664 N N . GLN A 1 90 ? 10.491 -3.605 -6.423 1.00 93.50 90 GLN A N 1
ATOM 665 C CA . GLN A 1 90 ? 10.281 -2.213 -6.042 1.00 93.50 90 GLN A CA 1
ATOM 666 C C . GLN A 1 90 ? 8.809 -1.813 -5.932 1.00 93.50 90 GLN A C 1
ATOM 668 O O . GLN A 1 90 ? 8.472 -0.934 -5.155 1.00 93.50 90 GLN A O 1
ATOM 673 N N . GLY A 1 91 ? 7.925 -2.393 -6.738 1.00 92.25 91 GLY A N 1
ATOM 674 C CA . GLY A 1 91 ? 6.511 -2.017 -6.780 1.00 92.25 91 GLY A CA 1
ATOM 675 C C . GLY A 1 91 ? 5.610 -2.862 -5.882 1.00 92.25 91 GLY A C 1
ATOM 676 O O . GLY A 1 91 ? 4.477 -2.463 -5.636 1.00 92.25 91 GLY A O 1
ATOM 677 N N . PHE A 1 92 ? 6.082 -4.019 -5.408 1.00 93.38 92 PHE A N 1
ATOM 678 C CA . PHE A 1 92 ? 5.283 -4.940 -4.597 1.00 93.38 92 PHE A CA 1
ATOM 679 C C . PHE A 1 92 ? 6.010 -5.332 -3.307 1.00 93.38 92 PHE A C 1
ATOM 681 O O . PHE A 1 92 ? 5.544 -4.998 -2.223 1.00 93.38 92 PHE A O 1
ATOM 688 N N . ASN A 1 93 ? 7.179 -5.975 -3.390 1.00 90.69 93 ASN A N 1
ATOM 689 C CA . ASN A 1 93 ? 7.865 -6.480 -2.195 1.00 90.69 93 ASN A CA 1
ATOM 690 C C . ASN A 1 93 ? 8.317 -5.360 -1.256 1.00 90.69 93 ASN A C 1
ATOM 692 O O . ASN A 1 93 ? 8.112 -5.470 -0.055 1.00 90.69 93 ASN A O 1
ATOM 696 N N . ASP A 1 94 ? 8.912 -4.288 -1.776 1.00 87.69 94 ASP A N 1
ATOM 697 C CA . ASP A 1 94 ? 9.479 -3.219 -0.947 1.00 87.69 94 ASP A CA 1
ATOM 698 C C . ASP A 1 94 ? 8.394 -2.390 -0.239 1.00 87.69 94 ASP A C 1
ATOM 700 O O . ASP A 1 94 ? 8.630 -1.846 0.842 1.00 87.69 94 ASP A O 1
ATOM 704 N N . VAL A 1 95 ? 7.172 -2.373 -0.788 1.00 85.44 95 VAL A N 1
ATOM 705 C CA . VAL A 1 95 ? 6.002 -1.782 -0.122 1.00 85.44 95 VAL A CA 1
ATOM 706 C C . VAL A 1 95 ? 5.706 -2.511 1.184 1.00 85.44 95 VAL A C 1
ATOM 708 O O . VAL A 1 95 ? 5.409 -1.850 2.167 1.00 85.44 95 VAL A O 1
ATOM 711 N N . TRP A 1 96 ? 5.809 -3.844 1.204 1.00 79.31 96 TRP A N 1
ATOM 712 C CA . TRP A 1 96 ? 5.408 -4.690 2.336 1.00 79.31 96 TRP A CA 1
ATOM 713 C C . TRP A 1 96 ? 6.564 -5.204 3.203 1.00 79.31 96 TRP A C 1
ATOM 715 O O . TRP A 1 96 ? 6.355 -5.589 4.350 1.00 79.31 96 TRP A O 1
ATOM 725 N N . GLY A 1 97 ? 7.771 -5.272 2.644 1.00 73.38 97 GLY A N 1
ATOM 726 C CA . GLY A 1 97 ? 8.925 -5.957 3.228 1.00 73.38 97 GLY A CA 1
ATOM 727 C C . GLY A 1 97 ? 10.011 -5.033 3.772 1.00 73.38 97 GLY A C 1
ATOM 728 O O . GLY A 1 97 ? 10.976 -5.523 4.362 1.00 73.38 97 GLY A O 1
ATOM 729 N N . THR A 1 98 ? 9.889 -3.718 3.576 1.00 69.81 98 THR A N 1
ATOM 730 C CA . THR A 1 98 ? 10.806 -2.742 4.181 1.00 69.81 98 THR A CA 1
ATOM 731 C C . THR A 1 98 ? 10.422 -2.449 5.633 1.00 69.81 98 THR A C 1
ATOM 733 O O . THR A 1 98 ? 9.377 -2.863 6.124 1.00 69.81 98 THR A O 1
ATOM 736 N N . ALA A 1 99 ? 11.293 -1.738 6.353 1.00 67.00 99 ALA A N 1
ATOM 737 C CA . ALA A 1 99 ? 11.022 -1.321 7.731 1.00 67.00 99 ALA A CA 1
ATOM 738 C C . ALA A 1 99 ? 9.989 -0.180 7.833 1.00 67.00 99 ALA A C 1
ATOM 740 O O . ALA A 1 99 ? 9.668 0.245 8.943 1.00 67.00 99 ALA A O 1
ATOM 741 N N . ASN A 1 100 ? 9.510 0.336 6.700 1.00 67.19 100 ASN A N 1
ATOM 742 C CA . ASN A 1 100 ? 8.537 1.415 6.668 1.00 67.19 100 ASN A CA 1
ATOM 743 C C . ASN A 1 100 ? 7.140 0.899 6.976 1.00 67.19 100 ASN A C 1
ATOM 745 O O . ASN A 1 100 ? 6.761 -0.202 6.577 1.00 67.19 100 ASN A O 1
ATOM 749 N N . ASP A 1 101 ? 6.347 1.733 7.639 1.00 71.31 101 ASP A N 1
ATOM 750 C CA . ASP A 1 101 ? 4.933 1.445 7.808 1.00 71.31 101 ASP A CA 1
ATOM 751 C C . ASP A 1 101 ? 4.213 1.614 6.459 1.00 71.31 101 ASP A C 1
ATOM 753 O O . ASP A 1 101 ? 4.199 2.689 5.847 1.00 71.31 101 ASP A O 1
ATOM 757 N N . VAL A 1 102 ? 3.625 0.513 5.994 1.00 76.00 102 VAL A N 1
ATOM 758 C CA . VAL A 1 102 ? 2.968 0.398 4.684 1.00 76.00 102 VAL A CA 1
ATOM 759 C C . VAL A 1 102 ? 1.689 1.237 4.602 1.00 76.00 102 VAL A C 1
ATOM 761 O O . VAL A 1 102 ? 1.266 1.645 3.521 1.00 76.00 102 VAL A O 1
ATOM 764 N N . TYR A 1 103 ? 1.082 1.530 5.752 1.00 75.50 103 TYR A N 1
ATOM 765 C CA . TYR A 1 103 ? -0.149 2.297 5.878 1.00 75.50 103 TYR A CA 1
ATOM 766 C C . TYR A 1 103 ? 0.138 3.784 6.113 1.00 75.50 103 TYR A C 1
ATOM 768 O O . TYR A 1 103 ? -0.685 4.633 5.756 1.00 75.50 103 TYR A O 1
ATOM 776 N N . ASN A 1 104 ? 1.310 4.119 6.663 1.00 76.12 104 ASN A N 1
ATOM 777 C CA . ASN A 1 104 ? 1.760 5.489 6.858 1.00 76.12 104 ASN A CA 1
ATOM 778 C C . ASN A 1 104 ? 3.293 5.626 6.910 1.00 76.12 104 ASN A C 1
ATOM 780 O O . ASN A 1 104 ? 3.899 5.635 7.976 1.00 76.12 104 ASN A O 1
ATOM 784 N N . THR A 1 105 ? 3.908 5.870 5.753 1.00 73.00 105 THR A N 1
ATOM 785 C CA . THR A 1 105 ? 5.370 5.955 5.570 1.00 73.00 105 THR A CA 1
ATOM 786 C C . THR A 1 105 ? 6.102 6.899 6.539 1.00 73.00 105 THR A C 1
ATOM 788 O O . THR A 1 105 ? 7.252 6.657 6.878 1.00 73.00 105 THR A O 1
ATOM 791 N N . PHE A 1 106 ? 5.464 7.977 7.010 1.00 69.62 106 PHE A N 1
ATOM 792 C CA . PHE A 1 106 ? 6.104 8.956 7.905 1.00 69.62 106 PHE A CA 1
ATOM 793 C C . PHE A 1 106 ? 5.836 8.705 9.393 1.00 69.62 106 PHE A C 1
ATOM 795 O O . PHE A 1 106 ? 6.249 9.502 10.243 1.00 69.62 106 PHE A O 1
ATOM 802 N N . GLN A 1 107 ? 5.104 7.642 9.717 1.00 65.25 107 GLN A N 1
ATOM 803 C CA . GLN A 1 107 ? 4.735 7.305 11.079 1.00 65.25 107 GLN A CA 1
ATOM 804 C C . GLN A 1 107 ? 5.838 6.482 11.740 1.00 65.25 107 GLN A C 1
ATOM 806 O O . GLN A 1 107 ? 6.110 5.355 11.341 1.00 65.25 107 GLN A O 1
ATOM 811 N N . ASP A 1 108 ? 6.445 7.026 12.795 1.00 59.25 108 ASP A N 1
ATOM 812 C CA . ASP A 1 108 ? 7.251 6.229 13.720 1.00 59.25 108 ASP A CA 1
ATOM 813 C C . ASP A 1 108 ? 6.315 5.630 14.765 1.00 59.25 108 ASP A C 1
ATOM 815 O O . ASP A 1 108 ? 5.847 6.313 15.685 1.00 59.25 108 ASP A O 1
ATOM 819 N N . CYS A 1 109 ? 6.006 4.346 14.603 1.00 54.50 109 CYS A N 1
ATOM 820 C CA . CYS A 1 109 ? 5.223 3.649 15.595 1.00 54.50 109 CYS A CA 1
ATOM 821 C C . CYS A 1 109 ? 6.039 3.263 16.803 1.00 54.50 109 CYS A C 1
ATOM 823 O O . CYS A 1 109 ? 6.645 2.198 16.800 1.00 54.50 109 CYS A O 1
ATOM 825 N N . TYR A 1 110 ? 5.994 4.140 17.824 1.00 52.50 110 TYR A N 1
ATOM 826 C CA . TYR A 1 110 ? 6.552 3.973 19.171 1.00 52.50 110 TYR A CA 1
ATOM 827 C C . TYR A 1 110 ? 7.573 2.842 19.212 1.00 52.50 110 TYR A C 1
ATOM 829 O O . TYR A 1 110 ? 7.252 1.779 19.740 1.00 52.50 110 TYR A O 1
ATOM 837 N N . SER A 1 111 ? 8.738 3.048 18.587 1.00 46.84 111 SER A N 1
ATOM 838 C CA . SER A 1 111 ? 9.741 1.999 18.385 1.00 46.84 111 SER A CA 1
ATOM 839 C C . SER A 1 111 ? 9.769 0.966 19.522 1.00 46.84 111 SER A C 1
ATOM 841 O O . SER A 1 111 ? 10.274 1.206 20.626 1.00 46.84 111 SER A O 1
ATOM 843 N N . THR A 1 112 ? 9.233 -0.232 19.268 1.00 43.75 112 THR A N 1
ATOM 844 C CA . THR A 1 112 ? 9.668 -1.397 20.032 1.00 43.75 112 THR A CA 1
ATOM 845 C C . THR A 1 112 ? 11.084 -1.637 19.555 1.00 43.75 112 THR A C 1
ATOM 847 O O . THR A 1 112 ? 11.288 -2.124 18.447 1.00 43.75 112 THR A O 1
ATOM 850 N N . ALA A 1 113 ? 12.052 -1.161 20.341 1.00 35.75 113 ALA A N 1
ATOM 851 C CA . ALA A 1 113 ? 13.467 -1.278 20.026 1.00 35.75 113 ALA A CA 1
ATOM 852 C C . ALA A 1 113 ? 13.775 -2.681 19.458 1.00 35.75 113 ALA A C 1
ATOM 854 O O . ALA A 1 113 ? 13.302 -3.670 20.025 1.00 35.75 113 ALA A O 1
ATOM 855 N N . PRO A 1 114 ? 14.559 -2.786 18.373 1.00 38.31 114 PRO A N 1
ATOM 856 C CA . PRO A 1 114 ? 14.785 -4.029 17.639 1.00 38.31 114 PRO A CA 1
ATOM 857 C C . PRO A 1 114 ? 15.790 -4.957 18.344 1.00 38.31 114 PRO A C 1
ATOM 859 O O . PRO A 1 114 ? 16.583 -5.635 17.695 1.00 38.31 114 PRO A O 1
ATOM 862 N N . ASP A 1 115 ? 15.790 -4.989 19.679 1.00 35.28 115 ASP A N 1
ATOM 863 C CA . ASP A 1 115 ? 16.605 -5.918 20.450 1.00 35.28 115 ASP A CA 1
ATOM 864 C C . ASP A 1 115 ? 15.717 -6.868 21.262 1.00 35.28 115 ASP A C 1
ATOM 866 O O . ASP A 1 115 ? 14.775 -6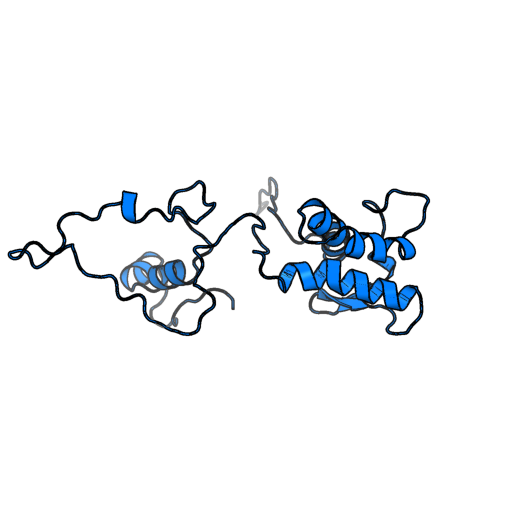.484 21.956 1.00 35.28 115 ASP A O 1
ATOM 870 N N . GLY A 1 116 ? 16.020 -8.158 21.146 1.00 37.16 116 GLY A N 1
ATOM 871 C CA . GLY A 1 116 ? 15.385 -9.243 21.881 1.00 37.16 116 GLY A CA 1
ATOM 872 C C . GLY A 1 116 ? 15.715 -9.272 23.377 1.00 37.16 116 GLY A C 1
ATOM 873 O O . GLY A 1 116 ? 15.780 -10.358 23.949 1.00 37.16 116 GLY A O 1
ATOM 874 N N . THR A 1 117 ? 15.923 -8.135 24.047 1.00 29.50 117 THR A N 1
ATOM 875 C CA . THR A 1 117 ? 16.102 -8.079 25.499 1.00 29.50 117 THR A CA 1
ATOM 876 C C . THR A 1 117 ? 15.032 -7.222 26.172 1.00 29.50 117 THR A C 1
ATOM 878 O O . THR A 1 117 ? 15.050 -5.995 26.237 1.00 29.50 117 THR A O 1
ATOM 881 N N . ARG A 1 118 ? 14.072 -7.922 26.784 1.00 46.03 118 ARG A N 1
ATOM 882 C CA . ARG A 1 118 ? 13.127 -7.360 27.753 1.00 46.03 118 ARG A CA 1
ATOM 883 C C . ARG A 1 118 ? 13.877 -6.876 28.997 1.00 46.03 118 ARG A C 1
ATOM 885 O O . ARG A 1 118 ? 13.934 -7.597 29.987 1.00 46.03 118 ARG A O 1
ATOM 892 N N . SER A 1 119 ? 14.435 -5.667 28.991 1.00 32.91 119 SER A N 1
ATOM 893 C CA . SER A 1 119 ? 14.731 -4.945 30.237 1.00 32.91 119 SER A CA 1
ATOM 894 C C . SER A 1 119 ? 15.070 -3.472 30.000 1.00 32.91 119 SER A C 1
ATOM 896 O O . SER A 1 119 ? 16.229 -3.099 29.839 1.00 32.91 119 SER A O 1
ATOM 898 N N . ARG A 1 120 ? 14.078 -2.585 30.133 1.00 29.14 120 ARG A N 1
ATOM 899 C CA . ARG A 1 120 ? 14.341 -1.234 30.652 1.00 29.14 120 ARG A CA 1
ATOM 900 C C . ARG A 1 120 ? 13.949 -1.197 32.124 1.00 29.14 120 ARG A C 1
ATOM 902 O O . ARG A 1 120 ? 12.836 -0.818 32.482 1.00 29.14 120 ARG A O 1
ATOM 909 N N . ARG A 1 121 ? 14.896 -1.554 32.998 1.00 33.81 121 ARG A N 1
ATOM 910 C CA . ARG A 1 121 ? 14.869 -1.107 34.398 1.00 33.81 121 ARG A CA 1
ATOM 911 C C . ARG A 1 121 ? 14.916 0.423 34.407 1.00 33.81 121 ARG A C 1
ATOM 913 O O . ARG A 1 121 ? 15.980 1.013 34.227 1.00 33.81 121 ARG A O 1
ATOM 920 N N . LYS A 1 122 ? 13.778 1.079 34.643 1.00 30.33 122 LYS A N 1
ATOM 921 C CA . LYS A 1 122 ? 13.778 2.483 35.067 1.00 30.33 122 LYS A CA 1
ATOM 922 C C . LYS A 1 122 ? 14.352 2.544 36.485 1.00 30.33 122 LYS A C 1
ATOM 924 O O . LYS A 1 122 ? 13.850 1.879 37.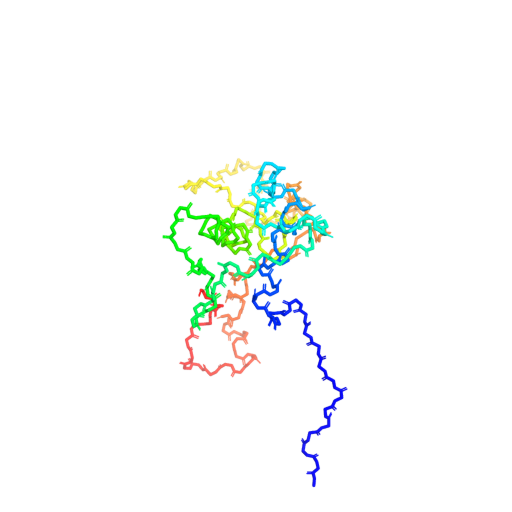389 1.00 30.33 122 LYS A O 1
ATOM 929 N N . ARG A 1 123 ? 15.407 3.341 36.680 1.00 30.70 123 ARG A N 1
ATOM 930 C CA . ARG A 1 123 ? 15.817 3.795 38.015 1.00 30.70 123 ARG A CA 1
ATOM 931 C C . ARG A 1 123 ? 14.621 4.518 38.641 1.00 30.70 123 ARG A C 1
ATOM 933 O O . ARG A 1 123 ? 14.123 5.490 38.084 1.00 30.70 123 ARG A O 1
ATOM 940 N N . SER A 1 124 ? 14.137 3.963 39.747 1.00 39.22 124 SER A N 1
ATOM 941 C CA . SER A 1 124 ? 13.025 4.464 40.550 1.00 39.22 124 SER A CA 1
ATOM 942 C C . SER A 1 124 ? 13.377 5.813 41.177 1.00 39.22 124 SER A C 1
ATOM 944 O O . SER A 1 124 ? 14.294 5.873 41.991 1.00 39.22 124 SER A O 1
ATOM 946 N N . VAL A 1 125 ? 12.621 6.862 40.842 1.00 39.62 125 VAL A N 1
ATOM 947 C CA . VAL A 1 125 ? 12.598 8.145 41.572 1.00 39.62 125 VAL A CA 1
ATOM 948 C C . VAL A 1 125 ? 11.147 8.641 41.709 1.00 39.62 125 VAL A C 1
ATOM 950 O O . VAL A 1 125 ? 10.890 9.817 41.545 1.00 39.62 125 VAL A O 1
ATOM 953 N N . ASP A 1 126 ? 10.168 7.760 41.957 1.00 42.66 126 ASP A N 1
ATOM 954 C CA . ASP A 1 126 ? 8.745 8.171 42.024 1.00 42.66 126 ASP A CA 1
ATOM 955 C C . ASP A 1 126 ? 7.931 7.435 43.110 1.00 42.66 126 ASP A C 1
ATOM 957 O O . ASP A 1 126 ? 6.775 7.078 42.885 1.00 42.66 126 ASP A O 1
ATOM 961 N N . MET A 1 127 ? 8.497 7.181 44.294 1.00 41.16 127 MET A N 1
ATOM 962 C CA . MET A 1 127 ? 7.682 6.783 45.454 1.00 41.16 127 MET A CA 1
ATOM 963 C C . MET A 1 127 ? 8.010 7.653 46.670 1.00 41.16 127 MET A C 1
ATOM 965 O O . MET A 1 127 ? 9.053 7.457 47.297 1.00 41.16 127 MET A O 1
ATOM 969 N N . PRO A 1 128 ? 7.133 8.607 47.032 1.00 45.34 128 PRO A N 1
ATOM 970 C CA . PRO A 1 128 ? 7.111 9.172 48.372 1.00 45.34 128 PRO A CA 1
ATOM 971 C C . PRO A 1 128 ? 6.884 8.036 49.387 1.00 45.34 128 PRO A C 1
ATOM 973 O O . PRO A 1 128 ? 6.020 7.188 49.154 1.00 45.34 128 PRO A O 1
ATOM 976 N N . PRO A 1 129 ? 7.604 8.002 50.520 1.00 43.47 129 PRO A N 1
ATOM 977 C CA . PRO A 1 129 ? 7.673 6.841 51.419 1.00 43.47 129 PRO A CA 1
ATOM 978 C C . PRO A 1 129 ? 6.369 6.483 52.166 1.00 43.47 129 PRO A C 1
ATOM 980 O O . PRO A 1 129 ? 6.393 5.617 53.032 1.00 43.47 129 PRO A O 1
ATOM 983 N N . LEU A 1 130 ? 5.234 7.125 51.859 1.00 42.31 130 LEU A N 1
ATOM 984 C CA . LEU A 1 130 ? 3.975 7.003 52.608 1.00 42.31 130 LEU A CA 1
ATOM 985 C C . LEU A 1 130 ? 2.734 6.716 51.739 1.00 42.31 130 LEU A C 1
ATOM 987 O O . LEU A 1 130 ? 1.616 6.818 52.237 1.00 42.31 130 LEU A O 1
ATOM 991 N N . MET A 1 131 ? 2.884 6.363 50.457 1.00 47.00 131 MET A N 1
ATOM 992 C CA . MET A 1 131 ? 1.737 6.056 49.588 1.00 47.00 131 MET A CA 1
ATOM 993 C C . MET A 1 131 ? 1.929 4.757 48.804 1.00 47.00 131 MET A C 1
ATOM 995 O O . MET A 1 131 ? 2.963 4.546 48.180 1.00 47.00 131 MET A O 1
ATOM 999 N N . ASN A 1 132 ? 0.898 3.904 48.806 1.00 49.16 132 ASN A N 1
ATOM 1000 C CA . ASN A 1 132 ? 0.886 2.619 48.092 1.00 49.16 132 ASN A CA 1
ATOM 1001 C C . ASN A 1 132 ? 0.353 2.726 46.647 1.00 49.16 132 ASN A C 1
ATOM 1003 O O . ASN A 1 132 ? 0.245 1.726 45.944 1.00 49.16 132 ASN A O 1
ATOM 1007 N N . THR A 1 133 ? 0.015 3.936 46.195 1.00 53.97 133 THR A N 1
ATOM 1008 C CA . THR A 1 133 ? -0.497 4.232 44.849 1.00 53.97 133 THR A CA 1
ATOM 1009 C C . THR A 1 133 ? 0.026 5.585 44.384 1.00 53.97 133 THR A C 1
ATOM 1011 O O . THR A 1 133 ? 0.040 6.531 45.170 1.00 53.97 133 THR A O 1
ATOM 1014 N N . LYS A 1 134 ? 0.433 5.694 43.112 1.00 54.19 134 LYS A N 1
ATOM 1015 C CA . LYS A 1 134 ? 0.925 6.947 42.516 1.00 54.19 134 LYS A CA 1
ATOM 1016 C C . LYS A 1 134 ? -0.238 7.939 42.342 1.00 54.19 134 LYS A C 1
ATOM 1018 O O . LYS A 1 134 ? -1.106 7.668 41.518 1.00 54.19 134 LYS A O 1
ATOM 1023 N N . PRO A 1 135 ? -0.275 9.072 43.070 1.00 53.31 135 PRO A N 1
ATOM 1024 C CA . PRO A 1 135 ? -1.407 10.002 43.014 1.00 53.31 135 PRO A CA 1
ATOM 1025 C C . PRO A 1 135 ? -1.397 10.889 41.761 1.00 53.31 135 PRO A C 1
ATOM 1027 O O . PRO A 1 135 ? -2.411 11.493 41.429 1.00 53.31 135 PRO A O 1
ATOM 1030 N N . PHE A 1 136 ? -0.264 10.972 41.059 1.00 54.84 136 PHE A N 1
ATOM 1031 C CA . PHE A 1 136 ? -0.096 11.792 39.868 1.00 54.84 136 PHE A CA 1
ATOM 1032 C C . PHE A 1 136 ? 0.643 10.992 38.796 1.00 54.84 136 PHE A C 1
ATOM 1034 O O . PHE A 1 136 ? 1.761 10.520 39.014 1.00 54.84 136 PHE A O 1
ATOM 1041 N N . VAL A 1 137 ? -0.001 10.827 37.642 1.00 60.41 137 VAL A N 1
ATOM 1042 C CA . VAL A 1 137 ? 0.658 10.381 36.415 1.00 60.41 137 VAL A CA 1
ATOM 1043 C C . VAL A 1 137 ? 0.978 11.639 35.630 1.00 60.41 137 VAL A C 1
ATOM 1045 O O . VAL A 1 137 ? 0.073 12.317 35.147 1.00 60.41 137 VAL A O 1
ATOM 1048 N N . ASP A 1 138 ? 2.265 11.953 35.539 1.00 65.19 138 ASP A N 1
ATOM 1049 C CA . ASP A 1 138 ? 2.762 13.043 34.710 1.00 65.19 138 ASP A CA 1
ATOM 1050 C C . ASP A 1 138 ? 2.526 12.705 33.233 1.00 65.19 138 ASP A C 1
ATOM 1052 O O . ASP A 1 138 ? 3.306 11.977 32.616 1.00 65.19 138 ASP A O 1
ATOM 1056 N N . GLN A 1 139 ? 1.419 13.214 32.688 1.00 62.84 139 GLN A N 1
ATOM 1057 C CA . GLN A 1 139 ? 1.017 12.982 31.301 1.00 62.84 139 GLN A CA 1
ATOM 1058 C C . GLN A 1 139 ? 2.028 13.567 30.303 1.00 62.84 139 GLN A C 1
ATOM 1060 O O . GLN A 1 139 ? 2.163 13.063 29.195 1.00 62.84 139 GLN A O 1
ATOM 1065 N N . ALA A 1 140 ? 2.798 14.593 30.683 1.00 63.12 140 ALA A N 1
ATOM 1066 C CA . ALA A 1 140 ? 3.834 15.138 29.808 1.00 63.12 140 ALA A CA 1
ATOM 1067 C C . ALA A 1 140 ? 5.012 14.160 29.655 1.00 63.12 140 ALA A C 1
ATOM 1069 O O . ALA A 1 140 ? 5.590 14.044 28.580 1.00 63.12 140 ALA A O 1
ATOM 1070 N N . LYS A 1 141 ? 5.329 13.380 30.699 1.00 64.31 141 LYS A N 1
ATOM 1071 C CA . LYS A 1 141 ? 6.343 12.309 30.633 1.00 64.31 141 LYS A CA 1
ATOM 1072 C C . LYS A 1 141 ? 5.877 11.047 29.908 1.00 64.31 141 LYS A C 1
ATOM 1074 O O . LYS A 1 141 ? 6.706 10.170 29.656 1.00 64.31 141 LYS A O 1
ATOM 1079 N N . THR A 1 142 ? 4.584 10.910 29.622 1.00 59.25 142 THR A N 1
ATOM 1080 C CA . THR A 1 142 ? 4.059 9.806 28.804 1.00 59.25 142 THR A CA 1
ATOM 1081 C C . THR A 1 142 ? 4.056 10.129 27.313 1.00 59.25 142 THR A C 1
ATOM 1083 O O . THR A 1 142 ? 3.861 9.219 26.514 1.00 59.25 142 THR A O 1
ATOM 1086 N N . ILE A 1 143 ? 4.323 11.384 26.929 1.00 60.38 143 ILE A N 1
ATOM 1087 C CA . ILE A 1 143 ? 4.483 11.783 25.528 1.00 60.38 143 ILE A CA 1
ATOM 1088 C C . ILE A 1 143 ? 5.797 11.205 24.996 1.00 60.38 143 ILE A C 1
ATOM 1090 O O . ILE A 1 143 ? 6.875 11.447 25.548 1.00 60.38 143 ILE A O 1
ATOM 1094 N N . ASN A 1 144 ? 5.715 10.433 23.912 1.00 58.78 144 ASN A N 1
ATOM 1095 C CA . ASN A 1 144 ? 6.900 9.949 23.222 1.00 58.78 144 ASN A CA 1
ATOM 1096 C C . ASN A 1 144 ? 7.466 11.047 22.314 1.00 58.78 144 ASN A C 1
ATOM 1098 O O . ASN A 1 144 ? 7.109 11.137 21.149 1.00 58.78 144 ASN A O 1
ATOM 1102 N N . TYR A 1 145 ? 8.403 11.843 22.822 1.00 61.12 145 TYR A N 1
ATOM 1103 C CA . TYR A 1 145 ? 9.083 12.871 22.022 1.00 61.12 145 TYR A CA 1
ATOM 1104 C C . TYR A 1 145 ? 9.972 12.321 20.890 1.00 61.12 145 TYR A C 1
ATOM 1106 O O . TYR A 1 145 ? 10.527 13.109 20.131 1.00 61.12 145 TYR A O 1
ATOM 1114 N N . GLN A 1 146 ? 10.155 10.998 20.795 1.00 55.00 146 GLN A N 1
ATOM 1115 C CA . GLN A 1 146 ? 10.848 10.359 19.669 1.00 55.00 146 GLN A CA 1
ATOM 1116 C C . GLN A 1 146 ? 9.898 10.016 18.515 1.00 55.00 146 GLN A C 1
ATOM 1118 O O . GLN A 1 146 ? 10.371 9.684 17.440 1.00 55.00 146 GLN A O 1
ATOM 1123 N N . SER A 1 147 ? 8.585 10.096 18.734 1.00 55.72 147 SER A N 1
ATOM 1124 C CA . SER A 1 147 ? 7.567 9.793 17.733 1.00 55.72 147 SER A CA 1
ATOM 1125 C C . SER A 1 147 ? 7.238 11.024 16.882 1.00 55.72 147 SER A C 1
ATOM 1127 O O . SER A 1 147 ? 7.260 12.157 17.365 1.00 55.72 147 SER A O 1
ATOM 1129 N N . THR A 1 148 ? 6.904 10.795 15.611 1.00 56.28 148 THR A N 1
ATOM 1130 C CA . THR A 1 148 ? 6.357 11.805 14.687 1.00 56.28 148 THR A CA 1
ATOM 1131 C C . THR A 1 148 ? 4.831 11.957 14.810 1.00 56.28 148 THR A C 1
ATOM 1133 O O . THR A 1 148 ? 4.216 12.678 14.022 1.00 56.28 148 THR A O 1
ATOM 1136 N N . ASP A 1 149 ? 4.196 11.305 15.794 1.00 55.03 149 ASP A N 1
ATOM 1137 C CA . ASP A 1 149 ? 2.748 11.355 16.015 1.00 55.03 149 ASP A CA 1
ATOM 1138 C C . ASP A 1 149 ? 2.262 12.748 16.455 1.00 55.03 149 ASP A C 1
ATOM 1140 O O . ASP A 1 149 ? 2.373 13.169 17.604 1.00 55.03 149 ASP A O 1
ATOM 1144 N N . GLY A 1 150 ? 1.602 13.459 15.539 1.00 55.97 150 GLY A N 1
ATOM 1145 C CA . GLY A 1 150 ? 0.988 14.763 15.825 1.00 55.97 150 GLY A CA 1
ATOM 1146 C C . GLY A 1 150 ? -0.153 14.732 16.856 1.00 55.97 150 GLY A C 1
ATOM 1147 O O . GLY A 1 150 ? -0.637 15.788 17.256 1.00 55.97 150 GLY A O 1
ATOM 1148 N N . ASN A 1 151 ? -0.575 13.541 17.296 1.00 57.94 151 ASN A N 1
ATOM 1149 C CA . ASN A 1 151 ? -1.714 13.330 18.192 1.00 57.94 151 ASN A CA 1
ATOM 1150 C C . ASN A 1 151 ? -1.316 13.105 19.661 1.00 57.94 151 ASN A C 1
ATOM 1152 O O . ASN A 1 151 ? -2.201 12.930 20.498 1.00 57.94 151 ASN A O 1
ATOM 1156 N N . GLY A 1 152 ? -0.017 13.098 19.987 1.00 52.66 152 GLY A N 1
ATOM 1157 C CA . GLY A 1 152 ? 0.471 13.053 21.368 1.00 52.66 152 GLY A CA 1
ATOM 1158 C C . GLY A 1 152 ? -0.030 11.861 22.192 1.00 52.66 152 GLY A C 1
ATOM 1159 O O . GLY A 1 152 ? -0.245 12.022 23.395 1.00 52.66 152 GLY A O 1
ATOM 1160 N N . GLY A 1 153 ? -0.242 10.690 21.572 1.00 48.19 153 GLY A N 1
ATOM 1161 C CA . GLY A 1 153 ? -0.757 9.512 22.285 1.00 48.19 153 GLY A CA 1
ATOM 1162 C C . GLY A 1 153 ? -1.937 8.760 21.659 1.00 48.19 153 GLY A C 1
ATOM 1163 O O . GLY A 1 153 ? -2.489 7.891 22.332 1.00 48.19 153 GLY A O 1
ATOM 1164 N N . PHE A 1 154 ? -2.356 9.052 20.420 1.00 44.38 154 PHE A N 1
ATOM 1165 C CA . PHE A 1 154 ? -3.460 8.330 19.764 1.00 44.38 154 PHE A CA 1
ATOM 1166 C C . PHE A 1 154 ? -3.150 7.965 18.310 1.00 44.38 154 PHE A C 1
ATOM 1168 O O . PHE A 1 154 ? -2.866 8.837 17.493 1.00 44.38 154 PHE A O 1
ATOM 1175 N N . ALA A 1 155 ? -3.355 6.720 17.900 1.00 49.28 155 ALA A N 1
ATOM 1176 C CA . ALA A 1 155 ? -2.474 5.619 18.254 1.00 49.28 155 ALA A CA 1
ATOM 1177 C C . ALA A 1 155 ? -1.948 5.089 16.917 1.00 49.28 155 ALA A C 1
ATOM 1179 O O . ALA A 1 155 ? -2.686 5.043 15.931 1.00 49.28 155 ALA A O 1
ATOM 1180 N N . CYS A 1 156 ? -0.704 4.635 16.891 1.00 53.66 156 CYS A N 1
ATOM 1181 C CA . CYS A 1 156 ? -0.366 3.559 15.974 1.00 53.66 156 CYS A CA 1
ATOM 1182 C C . CYS A 1 156 ? -1.433 2.488 15.989 1.00 53.66 156 CYS A C 1
ATOM 1184 O O . CYS A 1 156 ? -2.057 2.276 17.032 1.00 53.66 156 CYS A O 1
ATOM 1186 N N . PHE A 1 157 ? -1.639 1.838 14.847 1.00 57.94 157 PHE A N 1
ATOM 1187 C CA . PHE A 1 157 ? -2.515 0.685 14.796 1.00 57.94 157 PHE A CA 1
ATOM 1188 C C . PHE A 1 157 ? -2.140 -0.259 15.949 1.00 57.94 157 PHE A C 1
ATOM 1190 O O . PHE A 1 157 ? -1.035 -0.794 16.001 1.00 57.94 157 PHE A O 1
ATOM 1197 N N . ASN A 1 158 ? -3.022 -0.354 16.945 1.00 67.06 158 ASN A N 1
ATOM 1198 C CA . ASN A 1 158 ? -2.775 -1.091 18.175 1.00 67.06 158 ASN A CA 1
ATOM 1199 C C . ASN A 1 158 ? -3.857 -2.157 18.293 1.00 67.06 158 ASN A C 1
ATOM 1201 O O . ASN A 1 158 ? -4.863 -1.994 18.997 1.00 67.06 158 ASN A O 1
ATOM 1205 N N . GLY A 1 159 ? -3.642 -3.233 17.534 1.00 71.06 159 GLY A N 1
ATOM 1206 C CA . GLY A 1 159 ? -4.474 -4.430 17.571 1.00 71.06 159 GLY A CA 1
ATOM 1207 C C . GLY A 1 159 ? -4.603 -4.968 18.995 1.00 71.06 159 GLY A C 1
ATOM 1208 O O . GLY A 1 159 ? -5.714 -5.257 19.421 1.00 71.06 159 GLY A O 1
ATOM 1209 N N . ASP A 1 160 ? -3.519 -4.963 19.781 1.00 76.62 160 ASP A N 1
ATOM 1210 C CA . ASP A 1 160 ? -3.508 -5.468 21.161 1.00 76.62 160 ASP A CA 1
ATOM 1211 C C . ASP A 1 160 ? -4.472 -4.710 22.085 1.00 76.62 160 ASP A C 1
ATOM 1213 O O . ASP A 1 160 ? -5.182 -5.317 22.887 1.00 76.62 160 ASP A O 1
ATOM 1217 N N . ALA A 1 161 ? -4.520 -3.378 21.991 1.00 81.12 161 ALA A N 1
ATOM 1218 C CA . ALA A 1 161 ? -5.427 -2.565 22.800 1.00 81.12 161 ALA A CA 1
ATOM 1219 C C . ALA A 1 161 ? -6.893 -2.803 22.413 1.00 81.12 161 ALA A C 1
ATOM 1221 O O . ALA A 1 161 ? -7.756 -2.924 23.288 1.00 81.12 161 ALA A O 1
ATOM 1222 N N . THR A 1 162 ? -7.163 -2.909 21.110 1.00 84.88 162 THR A N 1
ATOM 1223 C CA . THR A 1 162 ? -8.497 -3.231 20.585 1.00 84.88 162 THR A CA 1
ATOM 1224 C C . THR A 1 162 ? -8.919 -4.632 21.024 1.00 84.88 162 THR A C 1
ATOM 1226 O O . THR A 1 162 ? -10.024 -4.818 21.531 1.00 84.88 162 THR A O 1
ATOM 1229 N N . GLU A 1 163 ? -8.007 -5.599 20.934 1.00 90.69 163 GLU A N 1
ATOM 1230 C CA . GLU A 1 163 ? -8.205 -6.985 21.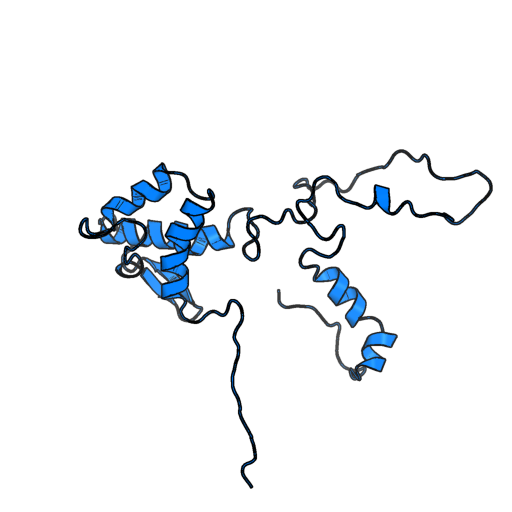345 1.00 90.69 163 GLU A CA 1
ATOM 1231 C C . GLU A 1 163 ? -8.467 -7.098 22.841 1.00 90.69 163 GLU A C 1
ATOM 1233 O O . GLU A 1 163 ? -9.434 -7.740 23.256 1.00 90.69 163 GLU A O 1
ATOM 1238 N N . ALA A 1 164 ? -7.680 -6.412 23.666 1.00 90.88 164 ALA A N 1
ATOM 1239 C CA . ALA A 1 164 ? -7.897 -6.372 25.104 1.00 90.88 164 ALA A CA 1
ATOM 1240 C C . ALA A 1 164 ? -9.268 -5.774 25.456 1.00 90.88 164 ALA A C 1
ATOM 1242 O O . ALA A 1 164 ? -9.977 -6.323 26.301 1.00 90.88 164 ALA A O 1
ATOM 1243 N N . TYR A 1 165 ? -9.659 -4.674 24.806 1.00 92.81 165 TYR A N 1
ATOM 1244 C CA . TYR A 1 165 ? -10.925 -3.994 25.075 1.00 92.81 165 TYR A CA 1
ATOM 1245 C C . TYR A 1 165 ? -12.140 -4.827 24.653 1.00 92.81 165 TYR A C 1
ATOM 1247 O O . TYR A 1 165 ? -13.051 -5.037 25.458 1.00 92.81 165 TYR A O 1
ATOM 1255 N N . LEU A 1 166 ? -12.148 -5.337 23.418 1.00 95.44 166 LEU A N 1
ATOM 1256 C CA . LEU A 1 166 ? -13.274 -6.101 22.876 1.00 95.44 166 LEU A CA 1
ATOM 1257 C C . LEU A 1 166 ? -13.482 -7.437 23.597 1.00 95.44 166 LEU A C 1
ATOM 1259 O O . LEU A 1 166 ? -14.602 -7.945 23.610 1.00 95.44 166 LEU A O 1
ATOM 1263 N N . ASN A 1 167 ? -12.451 -7.974 24.255 1.00 95.94 167 ASN A N 1
ATOM 1264 C CA . ASN A 1 167 ? -12.551 -9.210 25.030 1.00 95.94 167 ASN A CA 1
ATOM 1265 C C . ASN A 1 167 ? -12.936 -9.025 26.506 1.00 95.94 167 ASN A C 1
ATOM 1267 O O . ASN A 1 167 ? -13.136 -10.021 27.208 1.00 95.94 167 ASN A O 1
ATOM 1271 N N . LEU A 1 168 ? -13.112 -7.792 26.996 1.00 96.56 168 LEU A N 1
ATOM 1272 C CA . LEU A 1 168 ? -13.661 -7.566 28.336 1.00 96.56 168 LEU A CA 1
ATOM 1273 C C . LEU A 1 168 ? -15.075 -8.152 28.435 1.00 96.56 168 LEU A C 1
ATOM 1275 O O . LEU A 1 168 ? -15.943 -7.839 27.622 1.00 96.56 168 LEU A O 1
ATOM 1279 N N . ALA A 1 169 ? -15.349 -8.944 29.477 1.00 95.44 169 ALA A N 1
ATOM 1280 C CA . ALA A 1 169 ? -16.655 -9.590 29.657 1.00 95.44 169 ALA A CA 1
ATOM 1281 C C . ALA A 1 169 ? -17.825 -8.584 29.663 1.00 95.44 169 ALA A C 1
ATOM 1283 O O . ALA A 1 169 ? -18.888 -8.851 29.105 1.00 95.44 169 ALA A O 1
ATOM 1284 N N . SER A 1 170 ? -17.617 -7.403 30.255 1.00 97.19 170 SER A N 1
ATOM 1285 C CA . SER A 1 170 ? -18.595 -6.311 30.245 1.00 97.19 170 SER A CA 1
ATOM 1286 C C . SER A 1 170 ? -18.840 -5.753 28.842 1.00 97.19 170 SER A C 1
ATOM 1288 O O . SER A 1 170 ? -19.995 -5.522 28.491 1.00 97.19 170 SER A O 1
ATOM 1290 N N . VAL A 1 171 ? -17.787 -5.575 28.037 1.00 97.81 171 VAL A N 1
ATOM 1291 C CA . VAL A 1 171 ? -17.882 -5.088 26.652 1.00 97.81 171 VAL A CA 1
ATOM 1292 C C . VAL A 1 171 ? -18.585 -6.126 25.790 1.00 97.81 171 VAL A C 1
ATOM 1294 O O . VAL A 1 171 ? -19.599 -5.803 25.182 1.00 97.81 171 VAL A O 1
ATOM 1297 N N . ARG A 1 172 ? -18.142 -7.389 25.826 1.00 97.69 172 ARG A N 1
ATOM 1298 C CA . ARG A 1 172 ? -18.765 -8.502 25.089 1.00 97.69 172 ARG A CA 1
ATOM 1299 C C . ARG A 1 172 ? -20.260 -8.619 25.372 1.00 97.69 172 ARG A C 1
ATOM 1301 O O . ARG A 1 172 ? -21.051 -8.719 24.438 1.00 97.69 172 ARG A O 1
ATOM 1308 N N . LYS A 1 173 ? -20.657 -8.530 26.646 1.00 96.75 173 LYS A N 1
ATOM 1309 C CA . LYS A 1 173 ? -22.069 -8.523 27.048 1.00 96.75 173 LYS A CA 1
ATOM 1310 C C . LYS A 1 173 ? -22.820 -7.297 26.515 1.00 96.75 173 LYS A C 1
ATOM 1312 O O . LYS A 1 173 ? -23.966 -7.431 26.088 1.00 96.75 173 LYS A O 1
ATOM 1317 N N . ALA A 1 174 ? -22.192 -6.120 26.540 1.00 98.00 174 ALA A N 1
ATOM 1318 C CA . ALA A 1 174 ? -22.791 -4.869 26.078 1.00 98.00 174 ALA A CA 1
ATOM 1319 C C . ALA A 1 174 ? -23.037 -4.842 24.561 1.00 98.00 174 ALA A C 1
ATOM 1321 O O . ALA A 1 174 ? -24.065 -4.325 24.139 1.00 98.00 174 ALA A O 1
ATOM 1322 N N . ILE A 1 175 ? -22.145 -5.433 23.758 1.00 97.38 175 ILE A N 1
ATOM 1323 C CA . ILE A 1 175 ? -22.310 -5.563 22.296 1.00 97.38 175 ILE A CA 1
ATOM 1324 C C . ILE A 1 175 ? -22.946 -6.902 21.880 1.00 97.38 175 ILE A C 1
ATOM 1326 O O . ILE A 1 175 ? -22.894 -7.284 20.714 1.00 97.38 175 ILE A O 1
ATOM 1330 N N . HIS A 1 176 ? -23.557 -7.610 22.834 1.00 97.38 176 HIS A N 1
ATOM 1331 C CA . HIS A 1 176 ? -24.346 -8.823 22.610 1.00 97.38 176 HIS A CA 1
ATOM 1332 C C . HIS A 1 176 ? -23.586 -9.983 21.948 1.00 97.38 176 HIS A C 1
ATOM 1334 O O . HIS A 1 176 ? -24.181 -10.749 21.192 1.00 97.38 176 HIS A O 1
ATOM 1340 N N . ILE A 1 177 ? -22.296 -10.155 22.258 1.00 97.44 177 ILE A N 1
ATOM 1341 C CA . ILE A 1 177 ? -21.570 -11.368 21.867 1.00 97.44 177 ILE A CA 1
ATOM 1342 C C . ILE A 1 177 ? -22.097 -12.542 22.699 1.00 97.44 177 ILE A C 1
ATOM 1344 O O . ILE A 1 177 ? -22.006 -12.486 23.927 1.00 97.44 177 ILE A O 1
ATOM 1348 N N . PRO A 1 178 ? -22.612 -13.614 22.075 1.00 96.06 178 PRO A N 1
ATOM 1349 C CA . PRO A 1 178 ? -23.030 -14.801 22.810 1.00 96.06 178 PRO A CA 1
ATOM 1350 C C . PRO A 1 178 ? -21.853 -15.464 23.543 1.00 96.06 178 PRO A C 1
ATOM 1352 O O . PRO A 1 178 ? -20.739 -15.536 23.016 1.00 96.06 178 PRO A O 1
ATOM 1355 N N . ASP A 1 179 ? -22.108 -15.992 24.742 1.00 91.50 179 ASP A N 1
ATOM 1356 C CA . ASP A 1 179 ? -21.068 -16.530 25.636 1.00 91.50 179 ASP A CA 1
ATOM 1357 C C . ASP A 1 179 ? -20.314 -17.743 25.056 1.00 91.50 179 ASP A C 1
ATOM 1359 O O . ASP A 1 179 ? -19.223 -18.076 25.511 1.00 91.50 179 ASP A O 1
ATOM 1363 N N . ASN A 1 180 ? -20.873 -18.407 24.038 1.00 94.44 180 ASN A N 1
ATOM 1364 C CA . ASN A 1 180 ? -20.251 -19.550 23.369 1.00 94.44 180 ASN A CA 1
ATOM 1365 C C . ASN A 1 180 ? -19.200 -19.161 22.315 1.00 94.44 180 ASN A C 1
ATOM 1367 O O . ASN A 1 180 ? -18.516 -20.047 21.804 1.00 94.44 180 ASN A O 1
ATOM 1371 N N . PHE A 1 181 ? -19.074 -17.879 21.959 1.00 94.19 181 PHE A N 1
ATOM 1372 C CA . PHE A 1 181 ? -18.009 -17.432 21.063 1.00 94.19 181 PHE A CA 1
ATOM 1373 C C . PHE A 1 181 ? -16.681 -17.316 21.807 1.00 94.19 181 PHE A C 1
ATOM 1375 O O . PHE A 1 181 ? -16.615 -16.939 22.979 1.00 94.19 181 PHE A O 1
ATOM 1382 N N . THR A 1 182 ? -15.598 -17.620 21.105 1.00 89.69 182 THR A N 1
ATOM 1383 C CA . THR A 1 182 ? -14.245 -17.550 21.652 1.00 89.69 182 THR A CA 1
ATOM 1384 C C . THR A 1 182 ? -13.738 -16.111 21.739 1.00 89.69 182 THR A C 1
ATOM 1386 O O . THR A 1 182 ? -14.452 -15.149 21.456 1.00 89.69 182 THR A O 1
ATOM 1389 N N . HIS A 1 183 ? -12.492 -15.985 22.183 1.00 93.31 183 HIS A N 1
ATOM 1390 C CA . HIS A 1 183 ? -11.703 -14.762 22.129 1.00 93.31 183 HIS A CA 1
ATOM 1391 C C . HIS A 1 183 ? -11.736 -14.140 20.725 1.00 93.31 183 HIS A C 1
ATOM 1393 O O . HIS A 1 183 ? -11.541 -14.847 19.735 1.00 93.31 183 HIS A O 1
ATOM 1399 N N . TRP A 1 184 ? -12.010 -12.840 20.652 1.00 94.25 184 TRP A N 1
ATOM 1400 C CA . TRP A 1 184 ? -11.880 -12.042 19.435 1.00 94.25 184 TRP A CA 1
ATOM 1401 C C . TRP A 1 184 ? -10.406 -11.716 19.203 1.00 94.25 184 TRP A C 1
ATOM 1403 O O . TRP A 1 184 ? -9.709 -11.387 20.155 1.00 94.25 184 TRP A O 1
ATOM 1413 N N . SER A 1 185 ? -9.945 -11.762 17.962 1.00 92.50 185 SER A N 1
ATOM 1414 C CA . SER A 1 185 ? -8.670 -11.177 17.550 1.00 92.50 185 SER A CA 1
ATOM 1415 C C . SER A 1 185 ? -8.872 -10.482 16.214 1.00 92.50 185 SER A C 1
ATOM 1417 O O . SER A 1 185 ? -9.792 -10.836 15.470 1.00 92.50 185 SER A O 1
ATOM 1419 N N . ASP A 1 186 ? -7.998 -9.535 15.897 1.00 82.50 186 ASP A N 1
ATOM 1420 C CA . ASP A 1 186 ? -7.944 -8.997 14.541 1.00 82.50 186 ASP A CA 1
ATOM 1421 C C . ASP A 1 186 ? -7.376 -10.037 13.553 1.00 82.50 186 ASP A C 1
ATOM 1423 O O . ASP A 1 186 ? -6.930 -11.126 13.947 1.00 82.50 186 ASP A O 1
ATOM 1427 N N . CYS A 1 187 ? -7.414 -9.714 12.262 1.00 78.19 187 CYS A N 1
ATOM 1428 C CA . CYS A 1 187 ? -6.796 -10.516 11.214 1.00 78.19 187 CYS A CA 1
ATOM 1429 C C . CYS A 1 187 ? -5.272 -10.549 11.415 1.00 78.19 187 CYS A C 1
ATOM 1431 O O . CYS A 1 187 ? -4.652 -9.523 11.697 1.00 78.19 187 CYS A O 1
ATOM 1433 N N . LYS A 1 188 ? -4.685 -11.742 11.290 1.00 56.44 188 LYS A N 1
ATOM 1434 C CA . LYS A 1 188 ? -3.238 -11.975 11.342 1.00 56.44 188 LYS A CA 1
ATOM 1435 C C . LYS A 1 188 ? -2.708 -12.316 9.965 1.00 56.44 188 LYS A C 1
ATOM 1437 O O . LYS A 1 188 ? -3.451 -13.008 9.233 1.00 56.44 188 LYS A O 1
#

Secondary structure (DSSP, 8-state):
-----------SS--S-HHHHHHHHHHHHHHHTSS-HHHHHHTGGGS-TTS-GGG---GGGEEE-TT--EEES--SSSHHHHHHHHHHIIIIIHHHHSSS-SS-TT-------SSS-----PPP----TT-SS-S---GGGGS-TTS--TTSS--S--HHHHHHHHTSHHHHHHTT--TTS-------

InterPro domains:
  IPR001563 Peptidase S10, serine carboxypeptidase [PF00450] (3-188)
  IPR029058 Alpha/Beta hydrolase fold [G3DSA:3.40.50.1820] (1-112)
  IPR029058 Alpha/Beta hydrolase fold [SSF53474] (3-187)